Protein AF-A0A7K2QGK4-F1 (afdb_monomer_lite)

Sequence (237 aa):
VLAASGFVVFALWLAISRYGRIELGQEHEKPEFSTVSWVAMMFSAGMGIGLMFYGVSEPLAHFTTPPPGTDPADAADRMQTALATTLFHWTLHPWAIYAVVGLAIAYSTFRRRRRQTISAVFVPLLGKERAEGAPGRVIDILAIFATLFGSATSLGLGALQIGSGMHEVGWLDKAGTGLLVAIISVLTVCFVFSAVSGVEKGIQWLSNINMVLAVVLAIFVFVVGPTILILDLIPTS

Radius of gyration: 21.55 Å; chains: 1; bounding box: 49×45×59 Å

Foldseek 3Di:
DVVLVVLLVVLVCCCPDPNVPDDLAPVPDDDPDDPVVVVVVVVLVLPALCCVQCVPVQLVCCLVPPDPPDDQPDSVSSNLRSVVVVCVVRPRRVVSVVSVQVSLQSCQCHVVVHPSASLSSCCVPQNPDCSVDDVVVVVRVVVVVVVVVVVVVRLLSVLVVVLVVCCVVPVDVHSDPVSSVVSSVVVVVVVVCCVVVDVPPSVVVVSVVSVVVVVVVVVCCCVVPPVVVVVVSVVSD

pLDDT: mean 90.74, std 7.11, range [63.53, 98.06]

Structure (mmCIF, N/CA/C/O backbone):
data_AF-A0A7K2QGK4-F1
#
_entry.id   AF-A0A7K2QGK4-F1
#
loop_
_atom_site.group_PDB
_atom_site.id
_atom_site.type_symbol
_atom_site.label_atom_id
_atom_site.label_alt_id
_atom_site.label_comp_id
_atom_site.label_asym_id
_atom_site.label_entity_id
_atom_site.label_seq_id
_atom_site.pdbx_PDB_ins_code
_atom_site.Cartn_x
_atom_site.Cartn_y
_atom_site.Cartn_z
_atom_site.occupancy
_atom_site.B_iso_or_equiv
_atom_site.auth_seq_id
_atom_site.auth_comp_id
_atom_site.auth_asym_id
_atom_site.auth_atom_id
_atom_site.pdbx_PDB_model_num
ATOM 1 N N . VAL A 1 1 ? 9.330 -10.227 8.011 1.00 84.12 1 VAL A N 1
ATOM 2 C CA . VAL A 1 1 ? 8.692 -11.473 7.512 1.00 84.12 1 VAL A CA 1
ATOM 3 C C . VAL A 1 1 ? 7.824 -12.168 8.559 1.00 84.12 1 VAL A C 1
ATOM 5 O O . VAL A 1 1 ? 6.648 -12.361 8.277 1.00 84.12 1 VAL A O 1
ATOM 8 N N . LEU A 1 2 ? 8.330 -12.494 9.760 1.00 94.88 2 LEU A N 1
ATOM 9 C CA . LEU A 1 2 ? 7.545 -13.206 10.790 1.00 94.88 2 LEU A CA 1
ATOM 10 C C . LEU A 1 2 ? 6.239 -12.490 11.173 1.00 94.88 2 LEU A C 1
ATOM 12 O O . LEU A 1 2 ? 5.175 -13.087 11.081 1.00 94.88 2 LEU A O 1
ATOM 16 N N . ALA A 1 3 ? 6.302 -11.200 11.523 1.00 95.62 3 ALA A N 1
ATOM 17 C CA . ALA A 1 3 ? 5.105 -10.429 11.873 1.00 95.62 3 ALA A CA 1
ATOM 18 C C . ALA A 1 3 ? 4.104 -10.334 10.707 1.00 95.62 3 ALA A C 1
ATOM 20 O O . ALA A 1 3 ? 2.924 -10.596 10.895 1.00 95.62 3 ALA A O 1
ATOM 21 N N . ALA A 1 4 ? 4.577 -10.029 9.492 1.00 94.12 4 ALA A N 1
ATOM 22 C CA . ALA A 1 4 ? 3.737 -9.947 8.293 1.00 94.12 4 ALA A CA 1
ATOM 23 C C . ALA A 1 4 ? 3.045 -11.285 7.973 1.00 94.12 4 ALA A C 1
ATOM 25 O O . ALA A 1 4 ? 1.845 -11.318 7.731 1.00 94.12 4 ALA A O 1
ATOM 26 N N . SER A 1 5 ? 3.774 -12.400 8.065 1.00 96.38 5 SER A N 1
ATOM 27 C CA . SER A 1 5 ? 3.196 -13.740 7.884 1.00 96.38 5 SER A CA 1
ATOM 28 C C . SER A 1 5 ? 2.207 -14.075 9.005 1.00 96.38 5 SER A C 1
ATOM 30 O O . SER A 1 5 ? 1.160 -14.664 8.756 1.00 96.38 5 SER A O 1
ATOM 32 N N . GLY A 1 6 ? 2.489 -13.627 10.233 1.00 97.62 6 GLY A N 1
ATOM 33 C CA . GLY A 1 6 ? 1.554 -13.692 11.353 1.00 97.62 6 GLY A CA 1
ATOM 34 C C . GLY A 1 6 ? 0.254 -12.932 11.082 1.00 97.62 6 GLY A C 1
ATOM 35 O O . GLY A 1 6 ? -0.813 -13.467 11.364 1.00 97.62 6 GLY A O 1
ATOM 36 N N . PHE A 1 7 ? 0.314 -11.739 10.477 1.00 97.88 7 PHE A N 1
ATOM 37 C CA . PHE A 1 7 ? -0.880 -10.995 10.059 1.00 97.88 7 PHE A CA 1
ATOM 38 C C . PHE A 1 7 ? -1.698 -11.757 9.014 1.00 97.88 7 PHE A C 1
ATOM 40 O O . PHE A 1 7 ? -2.918 -11.799 9.142 1.00 97.88 7 PHE A O 1
ATOM 47 N N . VAL A 1 8 ? -1.053 -12.401 8.034 1.00 97.75 8 VAL A N 1
ATOM 48 C CA . VAL A 1 8 ? -1.745 -13.242 7.038 1.00 97.75 8 VAL A CA 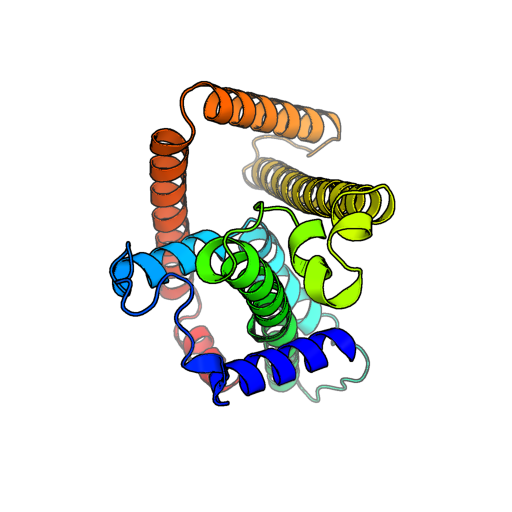1
ATOM 49 C C . VAL A 1 8 ? -2.489 -14.387 7.723 1.00 97.75 8 VAL A C 1
ATOM 51 O O . VAL A 1 8 ? -3.699 -14.532 7.550 1.00 97.75 8 VAL A O 1
ATOM 54 N N . VAL A 1 9 ? -1.793 -15.162 8.561 1.00 98.06 9 VAL A N 1
ATOM 55 C CA . VAL A 1 9 ? -2.400 -16.283 9.296 1.00 98.06 9 VAL A CA 1
ATOM 56 C C . VAL A 1 9 ? -3.533 -15.798 10.202 1.00 98.06 9 VAL A C 1
ATOM 58 O O . VAL A 1 9 ? -4.601 -16.407 10.237 1.00 98.06 9 VAL A O 1
ATOM 61 N N . PHE A 1 10 ? -3.336 -14.684 10.907 1.00 97.88 10 PHE A N 1
ATOM 62 C CA . PHE A 1 10 ? -4.336 -14.113 11.804 1.00 97.88 10 PHE A CA 1
ATOM 63 C C . PHE A 1 10 ? -5.578 -13.610 11.057 1.00 97.88 10 PHE A C 1
ATOM 65 O O . PHE A 1 10 ? -6.696 -13.879 11.495 1.00 97.88 10 PHE A O 1
ATOM 72 N N . ALA A 1 11 ? -5.407 -12.934 9.918 1.00 97.62 11 ALA A N 1
ATOM 73 C CA . ALA A 1 11 ? -6.512 -12.465 9.086 1.00 97.62 11 ALA A CA 1
ATOM 74 C C . ALA A 1 11 ? -7.339 -13.637 8.531 1.00 97.62 11 ALA A C 1
ATOM 76 O O . ALA A 1 11 ? -8.568 -13.622 8.626 1.00 97.62 11 ALA A O 1
ATOM 77 N N . LEU A 1 12 ? -6.675 -14.685 8.027 1.00 97.31 12 LEU A N 1
ATOM 78 C CA . LEU A 1 12 ? -7.342 -15.903 7.556 1.00 97.31 12 LEU A CA 1
ATOM 79 C C . LEU A 1 12 ? -8.086 -16.615 8.690 1.00 97.31 12 LEU A C 1
ATOM 81 O O . LEU A 1 12 ? -9.243 -17.003 8.531 1.00 97.31 12 LEU A O 1
ATOM 85 N N . TRP A 1 13 ? -7.455 -16.742 9.859 1.00 98.00 13 TRP A N 1
ATOM 86 C CA . TRP A 1 13 ? -8.098 -17.323 11.033 1.00 98.00 13 TRP A CA 1
ATOM 87 C C . TRP A 1 13 ? -9.339 -16.528 11.453 1.00 98.00 13 TRP A C 1
ATOM 89 O O . TRP A 1 13 ? -10.388 -17.122 11.702 1.00 98.00 13 TRP A O 1
ATOM 99 N N . LEU A 1 14 ? -9.269 -15.194 11.484 1.00 96.50 14 LEU A N 1
ATOM 100 C CA . LEU A 1 14 ? -10.425 -14.350 11.788 1.00 96.50 14 LEU A CA 1
ATOM 101 C C . LEU A 1 14 ? -11.568 -14.581 10.799 1.00 96.50 14 LEU A C 1
ATOM 103 O O . LEU A 1 14 ? -12.699 -14.781 11.242 1.00 96.50 14 LEU A O 1
ATOM 107 N N . ALA A 1 15 ? -11.264 -14.616 9.499 1.00 95.44 15 ALA A N 1
ATOM 108 C CA . ALA A 1 15 ? -12.252 -14.809 8.442 1.00 95.44 15 ALA A CA 1
ATOM 109 C C . ALA A 1 15 ? -12.955 -16.178 8.518 1.00 95.44 15 ALA A C 1
ATOM 111 O O . ALA A 1 15 ? -14.169 -16.253 8.339 1.00 95.44 15 ALA A O 1
ATOM 112 N N . ILE A 1 16 ? -12.213 -17.252 8.810 1.00 97.19 16 ILE A N 1
ATOM 113 C CA . ILE A 1 16 ? -12.742 -18.630 8.826 1.00 97.19 16 ILE A CA 1
ATOM 114 C C . ILE A 1 16 ? -13.395 -18.979 10.176 1.00 97.19 16 ILE A C 1
ATOM 116 O O . ILE A 1 16 ? -14.305 -19.807 10.251 1.00 97.19 16 ILE A O 1
ATOM 120 N N . SER A 1 17 ? -12.932 -18.371 11.268 1.00 97.50 17 SER A N 1
ATOM 121 C CA . SER A 1 17 ? -13.443 -18.641 12.613 1.00 97.50 17 SER A CA 1
ATOM 122 C C . SER A 1 17 ? -14.845 -18.064 12.851 1.00 97.50 17 SER A C 1
ATOM 124 O O . SER A 1 17 ? -15.406 -17.309 12.059 1.00 97.50 17 SER A O 1
ATOM 126 N N . ARG A 1 18 ? -15.403 -18.347 14.037 1.00 96.06 18 ARG A N 1
ATOM 127 C CA . ARG A 1 18 ? -16.668 -17.755 14.509 1.00 96.06 18 ARG A CA 1
ATOM 128 C C . ARG A 1 18 ? -16.680 -16.219 14.506 1.00 96.06 18 ARG A C 1
ATOM 130 O O . ARG A 1 18 ? -17.759 -15.637 14.477 1.00 96.06 18 ARG A O 1
ATOM 137 N N . TYR A 1 19 ? -15.512 -15.573 14.562 1.00 95.12 19 TYR A N 1
ATOM 138 C CA . TYR A 1 19 ? -15.408 -14.114 14.599 1.00 95.12 19 TYR A CA 1
ATOM 139 C C . TYR A 1 19 ? -15.736 -13.469 13.247 1.00 95.12 19 TYR A C 1
ATOM 141 O O . TYR A 1 19 ? -16.276 -12.367 13.239 1.00 95.12 19 TYR A O 1
ATOM 149 N N . GLY A 1 20 ? -15.519 -14.170 12.129 1.00 93.00 20 GLY A N 1
ATOM 150 C CA . GLY A 1 20 ? -15.864 -13.692 10.785 1.00 93.00 20 GLY A CA 1
ATOM 151 C C . GLY A 1 20 ? -17.369 -13.538 10.539 1.00 93.00 20 GLY A C 1
ATOM 152 O O . GLY A 1 20 ? -17.772 -12.895 9.578 1.00 93.00 20 GLY A O 1
ATOM 153 N N . ARG A 1 21 ? -18.214 -14.085 11.424 1.00 91.94 21 ARG A N 1
ATOM 154 C CA . ARG A 1 21 ? -19.679 -13.935 11.367 1.00 91.94 21 ARG A CA 1
ATOM 155 C C . ARG A 1 21 ? -20.191 -12.676 12.069 1.00 91.94 21 ARG A C 1
ATOM 157 O O . ARG A 1 21 ? -21.393 -12.435 12.066 1.00 91.94 21 ARG A O 1
ATOM 164 N N . ILE A 1 22 ? -19.317 -11.916 12.731 1.00 93.56 22 ILE A N 1
ATOM 165 C CA . ILE A 1 22 ? -19.715 -10.715 13.467 1.00 93.56 22 ILE A CA 1
ATOM 166 C C . ILE A 1 22 ? -19.869 -9.556 12.483 1.00 93.56 22 ILE A C 1
ATOM 168 O O . ILE A 1 22 ? -18.903 -9.139 11.850 1.00 93.56 22 ILE A O 1
ATOM 172 N N . GLU A 1 23 ? -21.073 -8.995 12.414 1.00 93.44 23 GLU A N 1
ATOM 173 C CA . GLU A 1 23 ? -21.354 -7.793 11.630 1.00 93.44 23 GLU A CA 1
ATOM 174 C C . GLU A 1 23 ? -20.630 -6.568 12.219 1.00 93.44 23 GLU A C 1
ATOM 176 O O . GLU A 1 23 ? -20.656 -6.313 13.432 1.00 93.44 23 GLU A O 1
ATOM 181 N N . LEU A 1 24 ? -19.974 -5.792 11.350 1.00 94.00 24 LEU A N 1
ATOM 182 C CA . LEU A 1 24 ? -19.247 -4.567 11.703 1.00 94.00 24 LEU A CA 1
ATOM 183 C C . LEU A 1 24 ? -20.195 -3.366 11.779 1.00 94.00 24 LEU A C 1
ATOM 185 O O . LEU A 1 24 ? -20.070 -2.406 11.031 1.00 94.00 24 LEU A O 1
ATOM 189 N N . GLY A 1 25 ? -21.140 -3.445 12.708 1.00 93.25 25 GLY A N 1
ATOM 190 C CA . GLY A 1 25 ? -22.195 -2.460 12.912 1.00 93.25 25 GLY A CA 1
ATOM 191 C C . GLY A 1 25 ? -23.142 -2.907 14.019 1.00 93.25 25 GLY A C 1
ATOM 192 O O . GLY A 1 25 ? -22.784 -3.724 14.881 1.00 93.25 25 GLY A O 1
ATOM 193 N N . GLN A 1 26 ? -24.359 -2.382 14.010 1.00 90.12 26 GLN A N 1
ATOM 194 C CA . GLN A 1 26 ? -25.446 -2.900 14.833 1.00 90.12 26 GLN A CA 1
ATOM 195 C C . GLN A 1 26 ? -25.856 -4.293 14.359 1.00 90.12 26 GLN A C 1
ATOM 197 O O . GLN A 1 26 ? -25.569 -4.704 13.241 1.00 90.12 26 GLN A O 1
ATOM 202 N N . GLU A 1 27 ? -26.482 -5.053 15.251 1.00 87.38 27 GLU A N 1
ATOM 203 C CA . GLU A 1 27 ? -27.021 -6.359 14.886 1.00 87.38 27 GLU A CA 1
ATOM 204 C C . GLU A 1 27 ? -28.121 -6.181 13.831 1.00 87.38 27 GLU A C 1
ATOM 206 O O . GLU A 1 27 ? -29.042 -5.386 14.025 1.00 87.38 27 GLU A O 1
ATOM 211 N N . HIS A 1 28 ? -27.985 -6.894 12.714 1.00 87.44 28 HIS A N 1
ATOM 212 C CA . HIS A 1 28 ? -28.828 -6.821 11.520 1.00 87.44 28 HIS A CA 1
ATOM 213 C C . HIS A 1 28 ? -28.718 -5.517 10.714 1.00 87.44 28 HIS A C 1
ATOM 215 O O . HIS A 1 28 ? -29.602 -5.205 9.908 1.00 87.44 28 HIS A O 1
ATOM 221 N N . GLU A 1 29 ? -27.637 -4.755 10.895 1.00 92.50 29 GLU A N 1
ATOM 222 C CA . GLU A 1 29 ? -27.351 -3.594 10.054 1.00 92.50 29 GLU A CA 1
ATOM 223 C C . GLU A 1 29 ? -26.945 -4.042 8.642 1.00 92.50 29 GLU A C 1
ATOM 225 O O . GLU A 1 29 ? -26.068 -4.886 8.456 1.00 92.50 29 GLU A O 1
ATOM 230 N N . LYS A 1 30 ? -27.607 -3.482 7.624 1.00 91.75 30 LYS A N 1
ATOM 231 C CA . LYS A 1 30 ? -27.313 -3.801 6.222 1.00 91.75 30 LYS A CA 1
ATOM 232 C C . LYS A 1 30 ? -26.107 -2.991 5.729 1.00 91.75 30 LYS A C 1
ATOM 234 O O . LYS A 1 30 ? -25.961 -1.843 6.143 1.00 91.75 30 LYS A O 1
ATOM 239 N N . PRO A 1 31 ? -25.289 -3.532 4.805 1.00 93.31 31 PRO A N 1
ATOM 240 C CA . PRO A 1 31 ? -24.217 -2.771 4.170 1.00 93.31 31 PRO A CA 1
ATOM 241 C C . PRO A 1 31 ? -24.741 -1.501 3.492 1.00 93.31 31 PRO A C 1
ATOM 243 O O . PRO A 1 31 ? -25.746 -1.545 2.783 1.00 93.31 31 PRO A O 1
ATOM 246 N N . GLU A 1 32 ? -24.029 -0.390 3.675 1.00 90.94 32 GLU A N 1
ATOM 247 C CA . GLU A 1 32 ? -24.346 0.895 3.037 1.00 90.94 32 GLU A CA 1
ATOM 248 C C . GLU A 1 32 ? -24.103 0.861 1.519 1.00 90.94 32 GLU A C 1
ATOM 250 O O . GLU A 1 32 ? -24.850 1.450 0.740 1.00 90.94 32 GLU A O 1
ATOM 255 N N . PHE A 1 33 ? -23.088 0.106 1.088 1.00 86.75 33 PHE A N 1
ATOM 256 C CA . PHE A 1 33 ? -22.717 -0.059 -0.315 1.00 86.75 33 PHE A CA 1
ATOM 257 C C . PHE A 1 33 ? -23.043 -1.468 -0.807 1.00 86.75 33 PHE A C 1
ATOM 259 O O . PHE A 1 33 ? -22.900 -2.453 -0.079 1.00 86.75 33 PHE A O 1
ATOM 266 N N . SER A 1 34 ? -23.427 -1.582 -2.081 1.00 91.88 34 SER A N 1
ATOM 267 C CA . SER A 1 34 ? -23.557 -2.887 -2.733 1.00 91.88 34 SER A CA 1
ATOM 268 C C . SER A 1 34 ? -22.199 -3.592 -2.806 1.00 91.88 34 SER A C 1
ATOM 270 O O . SER A 1 34 ? -21.153 -2.946 -2.898 1.00 91.88 34 SER A O 1
ATOM 272 N N . THR A 1 35 ? -22.198 -4.927 -2.827 1.00 90.44 35 THR A N 1
ATOM 273 C CA . THR A 1 35 ? -20.960 -5.724 -2.880 1.00 90.44 35 THR A CA 1
ATOM 274 C C . THR A 1 35 ? -20.073 -5.345 -4.066 1.00 90.44 35 THR A C 1
ATOM 276 O O . THR A 1 35 ? -18.866 -5.202 -3.904 1.00 90.44 35 THR A O 1
ATOM 279 N N . VAL A 1 36 ? -20.664 -5.116 -5.244 1.00 87.25 36 VAL A N 1
ATOM 280 C CA . VAL A 1 36 ? -19.919 -4.707 -6.447 1.00 87.25 36 VAL A CA 1
ATOM 281 C C . VAL A 1 36 ? -19.272 -3.335 -6.255 1.00 87.25 36 VAL A C 1
ATOM 283 O O . VAL A 1 36 ? -18.095 -3.168 -6.563 1.00 87.25 36 VAL A O 1
ATOM 286 N N . SER A 1 37 ? -20.009 -2.368 -5.695 1.00 83.94 37 SER A N 1
ATOM 287 C CA . SER A 1 37 ? -19.468 -1.036 -5.407 1.00 83.94 37 SER A CA 1
ATOM 288 C C . SER A 1 37 ? -18.338 -1.099 -4.380 1.00 83.94 37 SER A C 1
ATOM 290 O O . SER A 1 37 ? -17.337 -0.406 -4.529 1.00 83.94 37 SER A O 1
ATOM 292 N N . TRP A 1 38 ? -18.474 -1.937 -3.352 1.00 86.75 38 TRP A N 1
ATOM 293 C CA . TRP A 1 38 ? -17.449 -2.115 -2.326 1.00 86.75 38 TRP A CA 1
ATOM 294 C C . TRP A 1 38 ? -16.160 -2.724 -2.891 1.00 86.75 38 TRP A C 1
ATOM 296 O O . TRP A 1 38 ? -15.077 -2.192 -2.647 1.00 86.75 38 TRP A O 1
ATOM 306 N N . VAL A 1 39 ? -16.271 -3.768 -3.720 1.00 84.75 39 VAL A N 1
ATOM 307 C CA . VAL A 1 39 ? -15.114 -4.364 -4.409 1.00 84.75 39 VAL A CA 1
ATOM 308 C C . VAL A 1 39 ? -14.442 -3.341 -5.331 1.00 84.75 39 VAL A C 1
ATOM 310 O O . VAL A 1 39 ? -13.219 -3.210 -5.307 1.0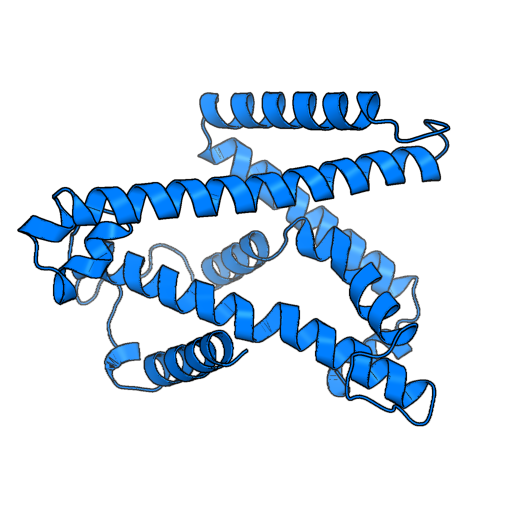0 84.75 39 VAL A O 1
ATOM 313 N N . ALA A 1 40 ? -15.215 -2.563 -6.093 1.00 82.25 40 ALA A N 1
ATOM 314 C CA . ALA A 1 40 ? -14.667 -1.514 -6.955 1.00 82.25 40 ALA A CA 1
ATOM 315 C C . ALA A 1 40 ? -13.902 -0.438 -6.157 1.00 82.25 40 ALA A C 1
ATOM 317 O O . ALA A 1 40 ? -12.809 -0.033 -6.558 1.00 82.25 40 ALA A O 1
ATOM 318 N N . MET A 1 41 ? -14.421 -0.022 -4.994 1.00 84.25 41 MET A N 1
ATOM 319 C CA . MET A 1 41 ? -13.720 0.912 -4.102 1.00 84.25 41 MET A CA 1
ATOM 320 C C . MET A 1 41 ? -12.396 0.334 -3.584 1.00 84.25 41 MET A C 1
ATOM 322 O O . MET A 1 41 ? -11.405 1.062 -3.521 1.00 84.25 41 MET A O 1
ATOM 326 N N . MET A 1 42 ? -12.338 -0.966 -3.267 1.00 85.94 42 MET A N 1
ATOM 327 C CA . MET A 1 42 ? -11.085 -1.618 -2.865 1.00 85.94 42 MET A CA 1
ATOM 328 C C . MET A 1 42 ? -10.038 -1.617 -3.983 1.00 85.94 42 MET A C 1
ATOM 330 O O . MET A 1 42 ? -8.872 -1.333 -3.712 1.00 85.94 42 MET A O 1
ATOM 334 N N . PHE A 1 43 ? -10.442 -1.874 -5.232 1.00 78.50 43 PHE A N 1
ATOM 335 C CA . PHE A 1 43 ? -9.538 -1.765 -6.381 1.00 78.50 43 PHE A CA 1
ATOM 336 C C . PHE A 1 43 ? -9.001 -0.342 -6.537 1.00 78.50 43 PHE A C 1
ATOM 338 O O . PHE A 1 43 ? -7.793 -0.160 -6.671 1.00 78.50 43 PHE A O 1
ATOM 345 N N . SER A 1 44 ? -9.861 0.678 -6.439 1.00 76.38 44 SER A N 1
ATOM 346 C CA . SER A 1 44 ? -9.393 2.066 -6.510 1.00 76.38 44 SER A CA 1
ATOM 347 C C . SER A 1 44 ? -8.440 2.429 -5.369 1.00 76.38 44 SER A C 1
ATOM 349 O O . SER A 1 44 ? -7.545 3.240 -5.590 1.00 76.38 44 SER A O 1
ATOM 351 N N . ALA A 1 45 ? -8.626 1.874 -4.170 1.00 76.19 45 ALA A N 1
ATOM 352 C CA . ALA A 1 45 ? -7.729 2.113 -3.042 1.00 76.19 45 ALA A CA 1
ATOM 353 C C . ALA A 1 45 ? -6.373 1.402 -3.208 1.00 76.19 45 ALA A C 1
ATOM 355 O O . ALA A 1 45 ? -5.353 1.918 -2.756 1.00 76.19 45 ALA A O 1
ATOM 356 N N . GLY A 1 46 ? -6.355 0.232 -3.857 1.00 71.06 46 GLY A N 1
ATOM 357 C CA . GLY A 1 46 ? -5.138 -0.545 -4.113 1.00 71.06 46 GLY A CA 1
ATOM 358 C C . GLY A 1 46 ? -4.259 0.006 -5.241 1.00 71.06 46 GLY A C 1
ATOM 359 O O . GLY A 1 46 ? -3.042 -0.166 -5.212 1.00 71.06 46 GLY A O 1
ATOM 360 N N . MET A 1 47 ? -4.853 0.693 -6.220 1.00 75.75 47 MET A N 1
ATOM 361 C CA . MET A 1 47 ? -4.148 1.268 -7.372 1.00 75.75 47 MET A CA 1
ATOM 362 C C . MET A 1 47 ? -3.432 2.576 -6.994 1.00 75.75 47 MET A C 1
ATOM 364 O O . MET A 1 47 ? -3.935 3.674 -7.232 1.00 75.75 47 MET A O 1
ATOM 368 N N . GLY A 1 48 ? -2.252 2.454 -6.383 1.00 79.62 48 GLY A N 1
ATOM 369 C CA . GLY A 1 48 ? -1.412 3.587 -5.981 1.00 79.62 48 GLY A CA 1
ATOM 370 C C . GLY A 1 48 ? -0.199 3.840 -6.885 1.00 79.62 48 GLY A C 1
ATOM 371 O O . GLY A 1 48 ? 0.122 3.055 -7.777 1.00 79.62 48 GLY A O 1
ATOM 372 N N . ILE A 1 49 ? 0.546 4.909 -6.575 1.00 86.50 49 ILE A N 1
ATOM 373 C CA . ILE A 1 49 ? 1.848 5.234 -7.198 1.00 86.50 49 ILE A CA 1
ATOM 374 C C . ILE A 1 49 ? 2.822 4.052 -7.091 1.00 86.50 49 ILE A C 1
ATOM 376 O O . ILE A 1 49 ? 3.623 3.827 -7.990 1.00 86.50 49 ILE A O 1
ATOM 380 N N . GLY A 1 50 ? 2.711 3.256 -6.023 1.00 85.69 50 GLY A N 1
ATOM 381 C CA . GLY A 1 50 ? 3.496 2.041 -5.831 1.00 85.69 50 GLY A CA 1
ATOM 382 C C . GLY A 1 50 ? 3.431 1.075 -7.018 1.00 85.69 50 GLY A C 1
ATOM 383 O O . GLY A 1 50 ? 4.480 0.670 -7.502 1.00 85.69 50 GLY A O 1
ATOM 384 N N . LEU A 1 51 ? 2.236 0.780 -7.547 1.00 86.81 51 LEU A N 1
ATOM 385 C CA . LEU A 1 51 ? 2.087 -0.115 -8.704 1.00 86.81 51 LEU A CA 1
ATOM 386 C C . LEU A 1 51 ? 2.669 0.509 -9.975 1.00 86.81 51 LEU A C 1
ATOM 388 O O . LEU A 1 51 ? 3.303 -0.181 -10.764 1.00 86.81 51 LEU A O 1
ATOM 392 N N . MET A 1 52 ? 2.494 1.817 -10.162 1.00 87.94 52 MET A N 1
ATOM 393 C CA . MET A 1 52 ? 3.046 2.523 -11.322 1.00 87.94 52 MET A CA 1
ATOM 394 C C . MET A 1 52 ? 4.575 2.583 -11.298 1.00 87.94 52 MET A C 1
ATOM 396 O O . MET A 1 52 ? 5.200 2.558 -12.356 1.00 87.94 52 MET A O 1
ATOM 400 N N . PHE A 1 53 ? 5.177 2.679 -10.113 1.00 89.12 53 PHE A N 1
ATOM 401 C CA . PHE A 1 53 ? 6.623 2.794 -9.946 1.00 89.12 53 PHE A CA 1
ATOM 402 C C . PHE A 1 53 ? 7.309 1.420 -9.929 1.00 89.12 53 PHE A C 1
ATOM 404 O O . PHE A 1 53 ? 8.268 1.178 -10.665 1.00 89.12 53 PHE A O 1
ATOM 411 N N . TYR A 1 54 ? 6.807 0.504 -9.098 1.00 93.38 54 TYR A N 1
ATOM 412 C CA . TYR A 1 54 ? 7.411 -0.808 -8.855 1.00 93.38 54 TYR A CA 1
ATOM 413 C C . TYR A 1 54 ? 6.852 -1.923 -9.735 1.00 93.38 54 TYR A C 1
ATOM 415 O O . TYR A 1 54 ? 7.542 -2.917 -9.933 1.00 93.38 54 TYR A O 1
ATOM 423 N N . GLY A 1 55 ? 5.671 -1.754 -10.338 1.00 90.88 55 GLY A N 1
ATOM 424 C CA . GLY A 1 55 ? 5.035 -2.804 -11.143 1.00 90.88 55 GLY A CA 1
ATOM 425 C C . GLY A 1 55 ? 5.874 -3.277 -12.333 1.00 90.88 55 GLY A C 1
ATOM 426 O O . GLY A 1 55 ? 5.771 -4.433 -12.726 1.00 90.88 55 GLY A O 1
ATOM 427 N N . VAL A 1 56 ? 6.741 -2.413 -12.871 1.00 91.12 56 VAL A N 1
ATOM 428 C CA . VAL A 1 56 ? 7.721 -2.784 -13.907 1.00 91.12 56 VAL A CA 1
ATOM 429 C C . VAL A 1 56 ? 9.118 -2.966 -13.317 1.00 91.12 56 VAL A C 1
ATOM 431 O O . VAL A 1 56 ? 9.814 -3.923 -13.651 1.00 91.12 56 VAL A O 1
ATOM 434 N N . SER A 1 57 ? 9.550 -2.045 -12.451 1.00 93.56 57 SER A N 1
ATOM 435 C CA . SER A 1 57 ? 10.945 -1.993 -12.007 1.00 93.56 57 SER A CA 1
ATOM 436 C C . SER A 1 57 ? 11.321 -3.121 -11.049 1.00 93.56 57 SER A C 1
ATOM 438 O O . SER A 1 57 ? 12.427 -3.641 -11.149 1.00 93.56 57 SER A O 1
ATOM 440 N N . GLU A 1 58 ? 10.421 -3.542 -10.161 1.00 95.94 58 GLU A N 1
ATOM 441 C CA . GLU A 1 58 ? 10.698 -4.578 -9.165 1.00 95.94 58 GLU A CA 1
ATOM 442 C C . GLU A 1 58 ? 10.881 -5.980 -9.770 1.00 95.94 58 GLU A C 1
ATOM 444 O O . GLU A 1 58 ? 11.940 -6.572 -9.539 1.00 95.94 58 GLU A O 1
ATOM 449 N N . PRO A 1 59 ? 9.950 -6.518 -10.588 1.00 94.81 59 PRO A N 1
ATOM 450 C CA . PRO A 1 59 ? 10.155 -7.832 -11.194 1.00 94.81 59 PRO A CA 1
ATOM 451 C C . PRO A 1 59 ? 11.357 -7.832 -12.149 1.00 94.81 59 PRO A C 1
ATOM 453 O O . PRO A 1 59 ? 12.104 -8.807 -12.201 1.00 94.81 59 PRO A O 1
ATOM 456 N N . LEU A 1 60 ? 11.621 -6.726 -12.855 1.00 95.38 60 LEU A N 1
ATOM 457 C CA . LEU A 1 60 ? 12.811 -6.605 -13.701 1.00 95.38 60 LEU A CA 1
ATOM 458 C C . LEU A 1 60 ? 14.110 -6.574 -12.875 1.00 95.38 60 LEU A C 1
ATOM 460 O O . LEU A 1 60 ? 15.103 -7.206 -13.248 1.00 95.38 60 LEU A O 1
ATOM 464 N N . ALA A 1 61 ? 14.113 -5.869 -11.742 1.00 96.56 61 ALA A N 1
ATOM 465 C CA . ALA A 1 61 ? 15.242 -5.855 -10.819 1.00 96.56 61 ALA A CA 1
ATOM 466 C C . ALA A 1 61 ? 15.516 -7.254 -10.254 1.00 96.56 61 ALA A C 1
ATOM 468 O O . ALA A 1 61 ? 16.664 -7.686 -10.260 1.00 96.56 61 ALA A O 1
ATOM 469 N N . HIS A 1 62 ? 14.484 -7.996 -9.844 1.00 96.38 62 HIS A N 1
ATOM 470 C CA . HIS A 1 62 ? 14.639 -9.377 -9.377 1.00 96.38 62 HIS A CA 1
ATOM 471 C C . HIS A 1 62 ? 15.056 -10.347 -10.487 1.00 96.38 62 HIS A C 1
ATOM 473 O O . HIS A 1 62 ? 15.799 -11.287 -10.229 1.00 96.38 62 HIS A O 1
ATOM 479 N N . PHE A 1 63 ? 14.636 -10.118 -11.731 1.00 95.38 63 PHE A N 1
ATOM 480 C CA . PHE A 1 63 ? 15.069 -10.937 -12.862 1.00 95.38 63 PHE A CA 1
ATOM 481 C C . PHE A 1 63 ? 16.559 -10.745 -13.186 1.00 95.38 63 PHE A C 1
ATOM 483 O O . PHE A 1 63 ? 17.278 -11.701 -13.484 1.00 95.38 63 PHE A O 1
ATOM 490 N N . THR A 1 64 ? 17.026 -9.494 -13.147 1.00 95.81 64 THR A N 1
ATOM 491 C CA . THR A 1 64 ? 18.422 -9.133 -13.450 1.00 95.81 64 THR A CA 1
ATOM 492 C C . THR A 1 64 ? 19.363 -9.414 -12.285 1.00 95.81 64 THR A C 1
ATOM 494 O O . THR A 1 64 ? 20.488 -9.862 -12.501 1.00 95.81 64 THR A O 1
ATOM 497 N N . THR A 1 65 ? 18.892 -9.184 -11.063 1.00 95.31 65 THR A N 1
ATOM 498 C CA . THR A 1 65 ? 19.601 -9.442 -9.811 1.00 95.31 65 THR A CA 1
ATOM 499 C C . THR A 1 65 ? 18.719 -10.331 -8.932 1.00 95.31 65 THR A C 1
ATOM 501 O O . THR A 1 65 ? 17.889 -9.806 -8.180 1.00 95.31 65 THR A O 1
ATOM 504 N N . PRO A 1 66 ? 18.870 -11.667 -9.036 1.00 93.69 66 PRO A N 1
ATOM 505 C CA . PRO A 1 66 ? 18.049 -12.618 -8.298 1.00 93.69 66 PRO A CA 1
ATOM 506 C C . PRO A 1 66 ? 17.993 -12.318 -6.794 1.00 93.69 66 PRO A C 1
ATOM 508 O O . PRO A 1 66 ? 19.016 -11.945 -6.204 1.00 93.69 66 PRO A O 1
ATOM 511 N N . PRO A 1 67 ? 16.819 -12.470 -6.151 1.00 93.50 67 PRO A N 1
ATOM 512 C CA . PRO A 1 67 ? 16.679 -12.276 -4.715 1.00 93.50 67 PRO A CA 1
ATOM 513 C C . PRO A 1 67 ? 17.681 -13.126 -3.912 1.00 93.50 67 PRO A C 1
ATOM 515 O O . PRO A 1 67 ? 17.965 -14.267 -4.286 1.00 93.50 67 PRO A O 1
ATOM 518 N N . PRO A 1 68 ? 18.213 -12.624 -2.785 1.00 93.12 68 PRO A N 1
ATOM 519 C CA . PRO A 1 68 ? 19.152 -13.386 -1.966 1.00 93.12 68 PRO A CA 1
ATOM 520 C C . PRO A 1 68 ? 18.588 -14.746 -1.535 1.00 93.12 68 PRO A C 1
ATOM 522 O O . PRO A 1 68 ? 17.431 -14.844 -1.133 1.00 93.12 68 PRO A O 1
ATOM 525 N N . GLY A 1 69 ? 19.425 -15.785 -1.564 1.00 91.31 69 GLY A N 1
ATOM 526 C CA . GLY A 1 69 ? 19.007 -17.148 -1.215 1.00 91.31 69 GLY A CA 1
ATOM 527 C C . GLY A 1 69 ? 18.263 -17.884 -2.333 1.00 91.31 69 GLY A C 1
ATOM 528 O O . GLY A 1 69 ? 17.734 -18.964 -2.084 1.00 91.31 69 GLY A O 1
ATOM 529 N N . THR A 1 70 ? 18.244 -17.321 -3.543 1.00 91.88 70 THR A N 1
ATOM 530 C CA . THR A 1 70 ? 17.783 -17.987 -4.766 1.00 91.88 70 THR A CA 1
ATOM 531 C C . THR A 1 70 ? 18.985 -18.265 -5.673 1.00 91.88 70 THR A C 1
ATOM 533 O O . THR A 1 70 ? 19.923 -17.468 -5.708 1.00 91.88 70 THR A O 1
ATOM 536 N N . ASP A 1 71 ? 18.979 -19.404 -6.367 1.00 90.50 71 ASP A N 1
ATOM 537 C CA . ASP A 1 71 ? 19.998 -19.771 -7.364 1.00 90.50 71 ASP A CA 1
ATOM 538 C C . ASP A 1 71 ? 19.302 -20.321 -8.619 1.00 90.50 71 ASP A C 1
ATOM 540 O O . ASP A 1 71 ? 19.266 -21.535 -8.836 1.00 90.50 71 ASP A O 1
ATOM 544 N N . PRO A 1 72 ? 18.616 -19.445 -9.377 1.00 91.38 72 PRO A N 1
ATOM 545 C CA . PRO A 1 72 ? 17.790 -19.881 -10.488 1.00 91.38 72 PRO A CA 1
ATOM 546 C C . PRO A 1 72 ? 18.646 -20.428 -11.635 1.00 91.38 72 PRO A C 1
ATOM 548 O O . PRO A 1 72 ? 19.580 -19.768 -12.098 1.00 91.38 72 PRO A O 1
ATOM 551 N N . ALA A 1 73 ? 18.304 -21.622 -12.121 1.00 91.31 73 ALA A N 1
ATOM 552 C CA . ALA A 1 73 ? 19.154 -22.387 -13.039 1.00 91.31 73 ALA A CA 1
ATOM 553 C C . ALA A 1 73 ? 19.229 -21.794 -14.458 1.00 91.31 73 ALA A C 1
ATOM 555 O O . ALA A 1 73 ? 20.222 -21.972 -15.167 1.00 91.31 73 ALA A O 1
ATOM 556 N N . ASP A 1 74 ? 18.178 -21.096 -14.891 1.00 93.19 74 ASP A N 1
ATOM 557 C CA . ASP A 1 74 ? 18.080 -20.519 -16.228 1.00 93.19 74 ASP A CA 1
ATOM 558 C C . ASP A 1 74 ? 17.237 -19.226 -16.260 1.00 93.19 74 ASP A C 1
ATOM 560 O O . ASP A 1 74 ? 16.968 -18.581 -15.245 1.00 93.19 74 ASP A O 1
ATOM 564 N N . ALA A 1 75 ? 16.896 -18.753 -17.461 1.00 90.50 75 ALA A N 1
ATOM 565 C CA . ALA A 1 75 ? 16.074 -17.555 -17.626 1.00 90.50 75 ALA A CA 1
ATOM 566 C C . ALA A 1 75 ? 14.603 -17.767 -17.225 1.00 90.50 75 ALA A C 1
ATOM 568 O O . ALA A 1 75 ? 13.982 -16.829 -16.731 1.00 90.50 75 ALA A O 1
ATOM 569 N N . ALA A 1 76 ? 14.046 -18.962 -17.420 1.00 89.75 76 ALA A N 1
ATOM 570 C CA . ALA A 1 76 ? 12.661 -19.244 -17.056 1.00 89.75 76 ALA A CA 1
ATOM 571 C C . ALA A 1 76 ? 12.504 -19.280 -15.530 1.00 89.75 76 ALA A C 1
ATOM 573 O O . ALA A 1 76 ? 11.606 -18.636 -14.988 1.00 89.75 76 ALA A O 1
ATOM 574 N N . ASP A 1 77 ? 13.438 -19.931 -14.838 1.00 91.19 77 ASP A N 1
ATOM 575 C CA . ASP A 1 77 ? 13.475 -19.994 -13.375 1.00 91.19 77 ASP A CA 1
ATOM 576 C C . ASP A 1 77 ? 13.698 -18.604 -12.743 1.00 91.19 77 ASP A C 1
ATOM 578 O O . ASP A 1 77 ? 13.027 -18.212 -11.783 1.00 91.19 77 ASP A O 1
ATOM 582 N N . ARG A 1 78 ? 14.555 -17.771 -13.360 1.00 92.94 78 ARG A N 1
ATOM 583 C CA . ARG A 1 78 ? 14.717 -16.357 -12.966 1.00 92.94 78 ARG A CA 1
ATOM 584 C C . ARG A 1 78 ? 13.416 -15.571 -13.066 1.00 92.94 78 ARG A C 1
ATOM 586 O O . ARG A 1 78 ? 13.119 -14.770 -12.183 1.00 92.94 78 ARG A O 1
ATOM 593 N N . MET A 1 79 ? 12.653 -15.778 -14.137 1.00 92.12 79 MET A N 1
ATOM 594 C CA . MET A 1 79 ? 11.381 -15.090 -14.361 1.00 92.12 79 MET A CA 1
ATOM 595 C C . MET A 1 79 ? 10.330 -15.495 -13.324 1.00 92.12 79 MET A C 1
ATOM 597 O O . MET A 1 79 ? 9.683 -14.620 -12.747 1.00 92.12 79 MET A O 1
ATOM 601 N N . GLN A 1 80 ? 10.214 -16.794 -13.038 1.00 91.19 80 GLN A N 1
ATOM 602 C CA . GLN A 1 80 ? 9.313 -17.308 -12.003 1.00 91.19 80 GLN A CA 1
ATOM 603 C C . GLN A 1 80 ? 9.691 -16.772 -10.621 1.00 91.19 80 GLN A C 1
ATOM 605 O O . GLN A 1 80 ? 8.854 -16.193 -9.931 1.00 91.19 80 GLN A O 1
ATOM 610 N N . THR A 1 81 ? 10.967 -16.875 -10.245 1.00 93.75 81 THR A N 1
ATOM 611 C CA . THR A 1 81 ? 11.465 -16.384 -8.953 1.00 93.75 81 THR A CA 1
ATOM 612 C C . THR A 1 81 ? 11.227 -14.882 -8.778 1.00 93.75 81 THR A C 1
ATOM 614 O O . THR A 1 81 ? 10.815 -14.435 -7.702 1.00 93.75 81 THR A O 1
ATOM 617 N N . ALA A 1 82 ? 11.455 -14.093 -9.832 1.00 95.06 82 ALA A N 1
ATOM 618 C CA . ALA A 1 82 ? 11.235 -12.654 -9.808 1.00 95.06 82 ALA A CA 1
ATOM 619 C C . ALA A 1 82 ? 9.764 -12.299 -9.559 1.00 95.06 82 ALA A C 1
ATOM 621 O O . ALA A 1 82 ? 9.468 -11.522 -8.650 1.00 95.06 82 ALA A O 1
ATOM 622 N N . LEU A 1 83 ? 8.844 -12.906 -10.314 1.00 94.31 83 LEU A N 1
ATOM 623 C CA . LEU A 1 83 ? 7.412 -12.636 -10.184 1.00 94.31 83 LEU A CA 1
ATOM 624 C C . LEU A 1 83 ? 6.834 -13.156 -8.873 1.00 94.31 83 LEU A C 1
ATOM 626 O O . LEU A 1 83 ? 6.088 -12.422 -8.231 1.00 94.31 83 LEU A O 1
ATOM 630 N N . ALA A 1 84 ? 7.225 -14.353 -8.431 1.00 93.00 84 ALA A N 1
ATOM 631 C CA . ALA A 1 84 ? 6.804 -14.896 -7.142 1.00 93.00 84 ALA A CA 1
ATOM 632 C C . ALA A 1 84 ? 7.224 -13.972 -5.984 1.00 93.00 84 ALA A C 1
ATOM 634 O O . ALA A 1 84 ? 6.446 -13.711 -5.063 1.00 93.00 84 ALA A O 1
ATOM 635 N N . THR A 1 85 ? 8.437 -13.411 -6.054 1.00 94.38 85 THR A N 1
ATOM 636 C CA . THR A 1 85 ? 8.938 -12.452 -5.055 1.00 94.38 85 THR A CA 1
ATOM 637 C C . THR A 1 85 ? 8.160 -11.136 -5.098 1.00 94.38 85 THR A C 1
ATOM 639 O O . THR A 1 85 ? 7.737 -10.636 -4.055 1.00 94.38 85 THR A O 1
ATOM 642 N N . THR A 1 86 ? 7.894 -10.595 -6.290 1.00 95.19 86 THR A N 1
ATOM 643 C CA . THR A 1 86 ? 7.065 -9.390 -6.436 1.00 95.19 86 THR A CA 1
ATOM 644 C C . THR A 1 86 ? 5.638 -9.634 -5.932 1.00 95.19 86 THR A C 1
ATOM 646 O O . THR A 1 86 ? 5.110 -8.842 -5.153 1.00 95.19 86 THR A O 1
ATOM 649 N N . LEU A 1 87 ? 5.002 -10.755 -6.275 1.00 93.00 87 LEU A N 1
ATOM 650 C CA . LEU A 1 87 ? 3.663 -11.077 -5.776 1.00 93.00 87 LEU A CA 1
ATOM 651 C C . LEU A 1 87 ? 3.642 -11.243 -4.258 1.00 93.00 87 LEU A C 1
ATOM 653 O O . LEU A 1 87 ? 2.700 -10.777 -3.613 1.00 93.00 87 LEU A O 1
ATOM 657 N N . PHE A 1 88 ? 4.686 -11.816 -3.661 1.00 93.06 88 PHE A N 1
ATOM 658 C CA . PHE A 1 88 ? 4.826 -11.866 -2.208 1.00 93.06 88 PHE A CA 1
ATOM 659 C C . PHE A 1 88 ? 4.810 -10.461 -1.573 1.00 93.06 88 PHE A C 1
ATOM 661 O O . PHE A 1 88 ? 4.185 -10.267 -0.526 1.00 93.06 88 PHE A O 1
ATOM 668 N N . HIS A 1 89 ? 5.424 -9.459 -2.210 1.00 94.31 89 HIS A N 1
ATOM 669 C CA . HIS A 1 89 ? 5.419 -8.078 -1.716 1.00 94.31 89 HIS A CA 1
ATOM 670 C C . HIS A 1 89 ? 4.097 -7.332 -1.933 1.00 94.31 89 HIS A C 1
ATOM 672 O O . HIS A 1 89 ? 3.772 -6.469 -1.117 1.00 94.31 89 HIS A O 1
ATOM 678 N N . TRP A 1 90 ? 3.327 -7.658 -2.978 1.00 93.25 90 TRP A N 1
ATOM 679 C CA . TRP A 1 90 ? 2.152 -6.872 -3.398 1.00 93.25 90 TRP A CA 1
ATOM 680 C C . TRP A 1 90 ? 0.787 -7.541 -3.157 1.00 93.25 90 TRP A C 1
ATOM 682 O O . TRP A 1 90 ? -0.249 -6.902 -3.358 1.00 93.25 90 TRP A O 1
ATOM 692 N N . THR A 1 91 ? 0.752 -8.795 -2.692 1.00 93.50 91 THR A N 1
ATOM 693 C CA . THR A 1 91 ? -0.495 -9.545 -2.447 1.00 93.50 91 THR A CA 1
ATOM 694 C C . THR A 1 91 ? -0.784 -9.741 -0.949 1.00 93.50 91 THR A C 1
ATOM 696 O O . THR A 1 91 ? -1.004 -8.782 -0.217 1.00 93.50 91 THR A O 1
ATOM 699 N N . LEU A 1 92 ? -0.837 -10.970 -0.441 1.00 94.56 92 LEU A N 1
ATOM 700 C CA . LEU A 1 92 ? -1.449 -11.275 0.855 1.00 94.56 92 LEU A CA 1
ATOM 701 C C . LEU A 1 92 ? -0.826 -10.511 2.030 1.00 94.56 92 LEU A C 1
ATOM 703 O O . LEU A 1 92 ? -1.556 -10.073 2.916 1.00 94.56 92 LEU A O 1
ATOM 707 N N . HIS A 1 93 ? 0.494 -10.322 2.052 1.00 95.25 93 HIS A N 1
ATOM 708 C CA . HIS A 1 93 ? 1.198 -9.720 3.187 1.00 95.25 93 HIS A CA 1
ATOM 709 C C . HIS A 1 93 ? 0.797 -8.267 3.480 1.00 95.25 93 HIS A C 1
ATOM 711 O O . HIS A 1 93 ? 0.332 -8.022 4.599 1.00 95.25 93 HIS A O 1
ATOM 717 N N . PRO A 1 94 ? 0.929 -7.296 2.553 1.00 93.75 94 PRO A N 1
ATOM 718 C CA . PRO A 1 94 ? 0.486 -5.924 2.817 1.00 93.75 94 PRO A CA 1
ATOM 719 C C . PRO A 1 94 ? -1.026 -5.842 3.061 1.00 93.75 94 PRO A C 1
ATOM 721 O O . PRO A 1 94 ? -1.468 -5.176 4.001 1.00 93.75 94 PRO A O 1
ATOM 724 N N . TRP A 1 95 ? -1.825 -6.575 2.280 1.00 94.62 95 TRP A N 1
ATOM 725 C CA . TRP A 1 95 ? -3.283 -6.543 2.391 1.00 94.62 95 TRP A CA 1
ATOM 726 C C . TRP A 1 95 ? -3.786 -7.130 3.715 1.00 94.62 95 TRP A C 1
ATOM 728 O O . TRP A 1 95 ? -4.751 -6.613 4.277 1.00 94.62 95 TRP A O 1
ATOM 738 N N . ALA A 1 96 ? -3.115 -8.137 4.279 1.00 96.75 96 ALA A N 1
ATOM 739 C CA . ALA A 1 96 ? -3.447 -8.668 5.600 1.00 96.75 96 ALA A CA 1
ATOM 740 C C . ALA A 1 96 ? -3.180 -7.655 6.722 1.00 96.75 96 ALA A C 1
ATOM 742 O O . ALA A 1 96 ? -3.967 -7.564 7.666 1.00 96.75 96 ALA A O 1
ATOM 743 N N . ILE A 1 97 ? -2.111 -6.857 6.617 1.00 96.12 97 ILE A N 1
ATOM 744 C CA . ILE A 1 97 ? -1.834 -5.778 7.579 1.00 96.12 97 ILE A CA 1
ATOM 745 C C . ILE A 1 97 ? -2.967 -4.745 7.529 1.00 96.12 97 ILE A C 1
ATOM 747 O O . ILE A 1 97 ? -3.516 -4.383 8.574 1.00 96.12 97 ILE A O 1
ATOM 751 N N . TYR A 1 98 ? -3.373 -4.325 6.326 1.00 94.75 98 TYR A N 1
ATOM 752 C CA . TYR A 1 98 ? -4.504 -3.410 6.148 1.00 94.75 98 TYR A CA 1
ATOM 753 C C . TYR A 1 98 ? -5.816 -4.000 6.656 1.00 94.75 98 TYR A C 1
ATOM 755 O O . TYR A 1 98 ? -6.555 -3.309 7.354 1.00 94.75 98 TYR A O 1
ATOM 763 N N . ALA A 1 99 ? -6.089 -5.275 6.372 1.00 95.50 99 ALA A N 1
ATOM 764 C CA . ALA A 1 99 ? -7.293 -5.956 6.831 1.00 95.50 99 ALA A CA 1
ATOM 765 C C . ALA A 1 99 ? -7.372 -5.987 8.361 1.00 95.50 99 ALA A C 1
ATOM 767 O O . ALA A 1 99 ? -8.419 -5.684 8.927 1.00 95.50 99 ALA A O 1
ATOM 768 N N . VAL A 1 100 ? -6.267 -6.294 9.045 1.00 97.00 100 VAL A N 1
ATOM 769 C CA . VAL A 1 100 ? -6.244 -6.378 10.511 1.00 97.00 100 VAL A CA 1
ATOM 770 C C . VAL A 1 100 ? -6.416 -5.004 11.154 1.00 97.00 100 VAL A C 1
ATOM 772 O O . VAL A 1 100 ? -7.232 -4.861 12.066 1.00 97.00 100 VAL A O 1
ATOM 775 N N . VAL A 1 101 ? -5.712 -3.978 10.668 1.00 95.94 101 VAL A N 1
ATOM 776 C CA . VAL A 1 101 ? -5.866 -2.605 11.181 1.00 95.94 101 VAL A CA 1
ATOM 777 C C . VAL A 1 101 ? -7.262 -2.058 10.868 1.00 95.94 101 VAL A C 1
ATOM 779 O O . VAL A 1 101 ? -7.932 -1.531 11.759 1.00 95.94 101 VAL A O 1
ATOM 782 N N . GLY A 1 102 ? -7.733 -2.232 9.632 1.00 95.81 102 GLY A N 1
ATOM 783 C CA . GLY A 1 102 ? -9.055 -1.802 9.181 1.00 95.81 102 GLY A CA 1
ATOM 784 C C . GLY A 1 102 ? -10.178 -2.463 9.975 1.00 95.81 102 GLY A C 1
ATOM 785 O O . GLY A 1 102 ? -11.076 -1.772 10.452 1.00 95.81 102 GLY A O 1
ATOM 786 N N . LEU A 1 103 ? -10.085 -3.773 10.217 1.00 96.75 103 LEU A N 1
ATOM 787 C CA . LEU A 1 103 ? -11.030 -4.505 11.059 1.00 96.75 103 LEU A CA 1
ATOM 788 C C . LEU A 1 103 ? -11.021 -3.992 12.500 1.00 96.75 103 LEU A C 1
ATOM 790 O O . LEU A 1 103 ? -12.081 -3.835 13.104 1.00 96.75 103 LEU A O 1
ATOM 794 N N . ALA A 1 104 ? -9.841 -3.726 13.060 1.00 96.88 104 ALA A N 1
ATOM 795 C CA . ALA A 1 104 ? -9.721 -3.267 14.435 1.00 96.88 104 ALA A CA 1
ATOM 796 C C . ALA A 1 104 ? -10.379 -1.888 14.633 1.00 96.88 104 ALA A C 1
ATOM 798 O O . ALA A 1 104 ? -11.117 -1.690 15.604 1.00 96.88 104 ALA A O 1
ATOM 799 N N . ILE A 1 105 ? -10.183 -0.969 13.681 1.00 97.00 105 ILE A N 1
ATOM 800 C CA . ILE A 1 105 ? -10.849 0.341 13.660 1.00 97.00 105 ILE A CA 1
ATOM 801 C C . ILE A 1 105 ? -12.354 0.167 13.437 1.00 97.00 105 ILE A C 1
ATOM 803 O O . ILE A 1 105 ? -13.139 0.660 14.244 1.00 97.00 105 ILE A O 1
ATOM 807 N N . ALA A 1 106 ? -12.767 -0.581 12.411 1.00 96.31 106 ALA A N 1
ATOM 808 C CA . ALA A 1 106 ? -14.177 -0.786 12.079 1.00 96.31 106 ALA A CA 1
ATOM 809 C C . ALA A 1 106 ? -14.959 -1.415 13.242 1.00 96.31 106 ALA A C 1
ATOM 811 O O . ALA A 1 106 ? -16.033 -0.943 13.608 1.00 96.31 106 ALA A O 1
ATOM 812 N N . TYR A 1 107 ? -14.400 -2.430 13.901 1.00 96.44 107 TYR A N 1
ATOM 813 C CA . TYR A 1 107 ? -15.013 -3.039 15.079 1.00 96.44 107 TYR A CA 1
ATOM 814 C C . TYR A 1 107 ? -15.076 -2.063 16.267 1.00 96.44 107 TYR A C 1
ATOM 816 O O . TYR A 1 107 ? -16.095 -1.976 16.958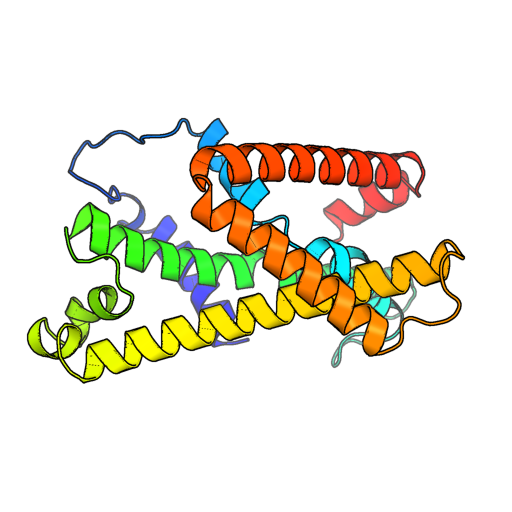 1.00 96.44 107 TYR A O 1
ATOM 824 N N . SER A 1 108 ? -14.005 -1.305 16.518 1.00 96.88 108 SER A N 1
ATOM 825 C CA . SER A 1 108 ? -13.962 -0.308 17.596 1.00 96.88 108 SER A CA 1
ATOM 826 C C . SER A 1 108 ? -14.998 0.806 17.388 1.00 96.88 108 SER A C 1
ATOM 828 O O . SER A 1 108 ? -15.733 1.168 18.312 1.00 96.88 108 SER A O 1
ATOM 830 N N . THR A 1 109 ? -15.099 1.316 16.165 1.00 96.56 109 THR A N 1
ATOM 831 C CA . THR A 1 109 ? -15.969 2.437 15.817 1.00 96.56 109 THR A CA 1
ATOM 832 C C . THR A 1 109 ? -17.411 1.990 15.615 1.00 96.56 109 THR A C 1
ATOM 834 O O . THR A 1 109 ? -18.288 2.459 16.334 1.00 96.56 109 THR A O 1
ATOM 837 N N . PHE A 1 110 ? -17.677 1.046 14.714 1.00 95.62 110 PHE A N 1
ATOM 838 C CA . PHE A 1 110 ? -19.047 0.697 14.327 1.00 95.62 110 PHE A CA 1
ATOM 839 C C . PHE A 1 110 ? -19.708 -0.272 15.309 1.00 95.62 110 PHE A C 1
ATOM 841 O O . PHE A 1 110 ? -20.826 -0.028 15.763 1.00 95.62 110 PHE A O 1
ATOM 848 N N . ARG A 1 111 ? -19.004 -1.331 15.735 1.00 95.00 111 ARG A N 1
ATOM 849 C CA . ARG A 1 111 ? -19.579 -2.320 16.668 1.00 95.00 111 ARG A CA 1
ATOM 850 C C . ARG A 1 111 ? -19.544 -1.853 18.123 1.00 95.00 111 ARG A C 1
ATOM 852 O O . ARG A 1 111 ? -20.461 -2.146 18.888 1.00 95.00 111 ARG A O 1
ATOM 859 N N . ARG A 1 112 ? -18.476 -1.162 18.541 1.00 94.69 112 ARG A N 1
ATOM 860 C CA . ARG A 1 112 ? -18.290 -0.709 19.936 1.00 94.69 112 ARG A CA 1
ATOM 861 C C . ARG A 1 112 ? -18.610 0.766 20.170 1.00 94.69 112 ARG A C 1
ATOM 863 O O . ARG A 1 112 ? -18.540 1.188 21.324 1.00 94.69 112 ARG A O 1
ATOM 870 N N . ARG A 1 113 ? -18.987 1.523 19.131 1.00 94.06 113 ARG A N 1
ATOM 871 C CA . ARG A 1 113 ? -19.373 2.945 19.214 1.00 94.06 113 ARG A CA 1
ATOM 872 C C . ARG A 1 113 ? -18.321 3.819 19.905 1.00 94.06 113 ARG A C 1
ATOM 874 O O . ARG A 1 113 ? -18.652 4.736 20.656 1.00 94.06 113 ARG A O 1
ATOM 881 N N . ARG A 1 114 ? -17.038 3.510 19.696 1.00 95.12 114 ARG A N 1
ATOM 882 C CA . ARG A 1 114 ? -15.918 4.312 20.205 1.00 95.12 114 ARG A CA 1
ATOM 883 C C . ARG A 1 114 ? -15.515 5.372 19.185 1.00 95.12 114 ARG A C 1
ATOM 885 O O . ARG A 1 114 ? -15.881 5.303 18.014 1.00 95.12 114 ARG A O 1
ATOM 892 N N . ARG A 1 115 ? -14.714 6.341 19.635 1.00 93.12 115 ARG A N 1
ATOM 893 C CA . ARG A 1 115 ? -14.085 7.332 18.752 1.00 93.12 115 ARG A CA 1
ATOM 894 C C . ARG A 1 115 ? -13.254 6.628 17.676 1.00 93.12 115 ARG A C 1
ATOM 896 O O . ARG A 1 115 ? -12.633 5.603 17.947 1.00 93.12 115 ARG A O 1
ATOM 903 N N . GLN A 1 116 ? -13.234 7.189 16.471 1.00 94.50 116 GLN A N 1
ATOM 904 C CA . GLN A 1 116 ? -12.455 6.680 15.340 1.00 94.50 116 GLN A CA 1
ATOM 905 C C . GLN A 1 116 ? -10.983 7.107 15.456 1.00 94.50 116 GLN A C 1
ATOM 907 O O . GLN A 1 116 ? -10.462 7.856 14.637 1.00 94.50 116 GLN A O 1
ATOM 912 N N . THR A 1 117 ? -10.324 6.665 16.526 1.00 95.25 117 THR A N 1
ATOM 913 C CA . THR A 1 117 ? -8.891 6.873 16.772 1.00 95.25 117 THR A CA 1
ATOM 914 C C . THR A 1 117 ? -8.183 5.529 16.889 1.00 95.25 117 THR A C 1
ATOM 916 O O . THR A 1 117 ? -8.799 4.519 17.247 1.00 95.25 117 THR A O 1
ATOM 919 N N . ILE A 1 118 ? -6.878 5.499 16.608 1.00 96.75 118 ILE A N 1
ATOM 920 C CA . ILE A 1 118 ? -6.089 4.269 16.744 1.00 96.75 118 ILE A CA 1
ATOM 921 C C . ILE A 1 118 ? -6.009 3.880 18.220 1.00 96.75 118 ILE A C 1
ATOM 923 O O . ILE A 1 118 ? -6.201 2.716 18.563 1.00 96.75 118 ILE A O 1
ATOM 927 N N . SER A 1 119 ? -5.843 4.852 19.113 1.00 96.81 119 SER A N 1
ATOM 928 C CA . SER A 1 119 ? -5.882 4.654 20.565 1.00 96.81 119 SER A CA 1
ATOM 929 C C . SER A 1 119 ? -7.148 3.940 21.064 1.00 96.81 119 SER A C 1
ATOM 931 O O . SER A 1 119 ? -7.060 3.077 21.941 1.00 96.81 119 SER A O 1
ATOM 933 N N . ALA A 1 120 ? -8.318 4.210 20.472 1.00 96.88 120 ALA A N 1
ATOM 934 C CA . ALA A 1 120 ? -9.583 3.586 20.866 1.00 96.88 120 ALA A CA 1
ATOM 935 C C . ALA A 1 120 ? -9.623 2.069 20.599 1.00 96.88 120 ALA A C 1
ATOM 937 O O . ALA A 1 120 ? -10.326 1.329 21.300 1.00 96.88 120 ALA A O 1
ATOM 938 N N . VAL A 1 121 ? -8.847 1.591 19.621 1.00 97.38 121 VAL A N 1
ATOM 939 C CA . VAL A 1 121 ? -8.671 0.157 19.343 1.00 97.38 121 VAL A CA 1
ATOM 940 C C . VAL A 1 121 ? -8.037 -0.554 20.539 1.00 97.38 121 VAL A C 1
ATOM 942 O O . VAL A 1 121 ? -8.411 -1.683 20.853 1.00 97.38 121 VAL A O 1
ATOM 945 N N . PHE A 1 122 ? -7.144 0.126 21.263 1.00 97.19 122 PHE A N 1
ATOM 946 C CA . PHE A 1 122 ? -6.404 -0.427 22.397 1.00 97.19 122 PHE A CA 1
ATOM 947 C C . PHE A 1 122 ? -7.162 -0.374 23.731 1.00 97.19 122 PHE A C 1
ATOM 949 O O . PHE A 1 122 ? -6.660 -0.892 24.727 1.00 97.19 122 PHE A O 1
ATOM 956 N N . VAL A 1 123 ? -8.386 0.170 23.777 1.00 97.25 123 VAL A N 1
ATOM 957 C CA . VAL A 1 123 ? -9.232 0.190 24.992 1.00 97.25 123 VAL A CA 1
ATOM 958 C C . VAL A 1 123 ? -9.358 -1.184 25.677 1.00 97.25 123 VAL A C 1
ATOM 960 O O . VAL A 1 123 ? -9.262 -1.216 26.902 1.00 97.25 123 VAL A O 1
ATOM 963 N N . PRO A 1 124 ? -9.536 -2.322 24.971 1.00 95.69 124 PRO A N 1
ATOM 964 C CA . PRO A 1 124 ? -9.619 -3.637 25.614 1.00 95.69 124 PRO A CA 1
ATOM 965 C C . PRO A 1 124 ? -8.321 -4.088 26.301 1.00 95.69 124 PRO A C 1
ATOM 967 O O . PRO A 1 124 ? -8.378 -4.959 27.159 1.00 95.69 124 PRO A O 1
ATOM 970 N N . LEU A 1 125 ? -7.170 -3.525 25.919 1.00 96.44 125 LEU A N 1
ATOM 971 C CA . LEU A 1 125 ? -5.852 -3.897 26.444 1.00 96.44 125 LEU A CA 1
ATOM 972 C C . LEU A 1 125 ? -5.353 -2.911 27.505 1.00 96.44 125 LEU A C 1
ATOM 974 O O . LEU A 1 125 ? -4.792 -3.314 28.518 1.00 96.44 125 LEU A O 1
ATOM 978 N N . LEU A 1 126 ? -5.549 -1.612 27.271 1.00 94.81 126 LEU A N 1
ATOM 979 C CA . LEU A 1 126 ? -5.034 -0.539 28.126 1.00 94.81 126 LEU A CA 1
ATOM 980 C C . LEU A 1 126 ? -6.064 -0.035 29.144 1.00 94.81 126 LEU A C 1
ATOM 982 O O . LEU A 1 126 ? -5.694 0.645 30.100 1.00 94.81 126 LEU A O 1
ATOM 986 N N . GLY A 1 127 ? -7.346 -0.344 28.939 1.00 94.44 127 GLY A N 1
ATOM 987 C CA . GLY A 1 127 ? -8.453 0.287 29.649 1.00 94.44 127 GLY A CA 1
ATOM 988 C C . GLY A 1 127 ? -8.792 1.670 29.084 1.00 94.44 127 GLY A C 1
ATOM 989 O O . GLY A 1 127 ? -7.987 2.316 28.408 1.00 94.44 127 GLY A O 1
ATOM 990 N N . LYS A 1 128 ? -10.016 2.136 29.364 1.00 94.19 128 LYS A N 1
ATOM 991 C CA . LYS A 1 128 ? -10.550 3.393 28.816 1.00 94.19 128 LYS A CA 1
ATOM 992 C C . LYS A 1 128 ? -9.720 4.611 29.234 1.00 94.19 128 LYS A C 1
ATOM 994 O O . LYS A 1 128 ? -9.340 5.402 28.381 1.00 94.19 128 LYS A O 1
ATOM 999 N N . GLU A 1 129 ? -9.371 4.713 30.515 1.00 94.31 129 GLU A N 1
ATOM 1000 C CA . GLU A 1 129 ? -8.630 5.861 31.057 1.00 94.31 129 GLU A CA 1
ATOM 1001 C C . GLU A 1 129 ? -7.259 6.051 30.395 1.00 94.31 129 GLU A C 1
ATOM 1003 O O . GLU A 1 129 ? -6.873 7.170 30.072 1.00 94.31 129 GLU A O 1
ATOM 1008 N N . ARG A 1 130 ? -6.521 4.963 30.136 1.00 95.06 130 ARG A N 1
ATOM 1009 C CA . ARG A 1 130 ? -5.193 5.045 29.503 1.00 95.06 130 ARG A CA 1
ATOM 1010 C C . ARG A 1 130 ? -5.275 5.258 27.995 1.00 95.06 130 ARG A C 1
ATOM 1012 O O . ARG A 1 130 ? -4.433 5.969 27.450 1.00 95.06 130 ARG A O 1
ATOM 1019 N N . ALA A 1 131 ? -6.271 4.665 27.338 1.00 94.50 131 ALA A N 1
ATOM 1020 C CA . ALA A 1 131 ? -6.521 4.862 25.912 1.00 94.50 131 ALA A CA 1
ATOM 1021 C C . ALA A 1 131 ? -7.009 6.287 25.589 1.00 94.50 131 ALA A C 1
ATOM 1023 O O . ALA A 1 131 ? -6.745 6.783 24.503 1.00 94.50 131 ALA A O 1
ATOM 1024 N N . GLU A 1 132 ? -7.679 6.963 26.526 1.00 92.62 132 GLU A N 1
ATOM 1025 C CA . GLU A 1 132 ? -8.079 8.375 26.388 1.00 92.62 132 GLU A CA 1
ATOM 1026 C C . GLU A 1 132 ? -7.042 9.348 26.991 1.00 92.62 132 GLU A C 1
ATOM 1028 O O . GLU A 1 132 ? -7.071 10.549 26.716 1.00 92.62 132 GLU A O 1
ATOM 1033 N N . GLY A 1 133 ? -6.111 8.833 27.800 1.00 93.94 133 GLY A N 1
ATOM 1034 C CA . GLY A 1 133 ? -5.047 9.584 28.463 1.00 93.94 133 GLY A CA 1
ATOM 1035 C C . GLY A 1 133 ? -3.746 9.694 27.658 1.00 93.94 133 GLY A C 1
ATOM 1036 O O . GLY A 1 133 ? -3.707 9.558 26.434 1.00 93.94 133 GLY A O 1
ATOM 1037 N N . ALA A 1 134 ? -2.639 9.950 28.364 1.00 96.00 134 ALA A N 1
ATOM 1038 C CA . ALA A 1 134 ? -1.327 10.153 27.742 1.00 96.00 134 ALA A CA 1
ATOM 1039 C C . ALA A 1 134 ? -0.846 8.964 26.877 1.00 96.00 134 ALA A C 1
ATOM 1041 O O . ALA A 1 134 ? -0.392 9.222 25.761 1.00 96.00 134 ALA A O 1
ATOM 1042 N N . PRO A 1 135 ? -0.982 7.686 27.298 1.00 95.88 135 PRO A N 1
ATOM 1043 C CA . PRO A 1 135 ? -0.573 6.551 26.466 1.00 95.88 135 PRO A CA 1
ATOM 1044 C C . PRO A 1 135 ? -1.328 6.480 25.134 1.00 95.88 135 PRO A C 1
ATOM 1046 O O . PRO A 1 135 ? -0.715 6.274 24.089 1.00 95.88 135 PRO A O 1
ATOM 1049 N N . GLY A 1 136 ? -2.643 6.710 25.149 1.00 96.44 136 GLY A N 1
ATOM 1050 C CA . GLY A 1 136 ? -3.447 6.774 23.930 1.00 96.44 136 GLY A CA 1
ATOM 1051 C C . GLY A 1 136 ? -3.011 7.890 22.987 1.00 96.44 136 GLY A C 1
ATOM 1052 O O . GLY A 1 136 ? -2.845 7.659 21.792 1.00 96.44 136 GLY A O 1
ATOM 1053 N N . ARG A 1 137 ? -2.716 9.079 23.526 1.00 96.25 137 ARG A N 1
ATOM 1054 C CA . ARG A 1 137 ? -2.211 10.199 22.719 1.00 96.25 137 ARG A CA 1
ATOM 1055 C C . ARG A 1 137 ? -0.883 9.872 22.034 1.00 96.25 137 ARG A C 1
ATOM 1057 O O . ARG A 1 137 ? -0.694 10.271 20.892 1.00 96.25 137 ARG A O 1
ATOM 1064 N N . VAL A 1 138 ? 0.016 9.133 22.691 1.00 97.69 138 VAL A N 1
ATOM 1065 C CA . VAL A 1 138 ? 1.266 8.667 22.061 1.00 97.69 138 VAL A CA 1
ATOM 1066 C C . VAL A 1 138 ? 0.970 7.750 20.872 1.00 97.69 138 VAL A C 1
ATOM 1068 O O . VAL A 1 138 ? 1.561 7.936 19.812 1.00 97.69 138 VAL A O 1
ATOM 1071 N N . ILE A 1 139 ? 0.029 6.810 21.013 1.00 97.00 139 ILE A N 1
ATOM 1072 C CA . ILE A 1 139 ? -0.384 5.913 19.919 1.00 97.00 139 ILE A CA 1
ATOM 1073 C C . ILE A 1 139 ? -0.922 6.716 18.730 1.00 97.00 139 ILE A C 1
ATOM 1075 O O . ILE A 1 139 ? -0.509 6.481 17.595 1.00 97.00 139 ILE A O 1
ATOM 1079 N N . ASP A 1 140 ? -1.802 7.686 18.983 1.00 97.25 140 ASP A N 1
ATOM 1080 C CA . ASP A 1 140 ? -2.375 8.514 17.918 1.00 97.25 140 ASP A CA 1
ATOM 1081 C C . ASP A 1 140 ? -1.312 9.398 17.243 1.00 97.25 140 ASP A C 1
ATOM 1083 O O . ASP A 1 140 ? -1.307 9.526 16.021 1.00 97.25 140 ASP A O 1
ATOM 1087 N N . ILE A 1 141 ? -0.356 9.948 18.003 1.00 97.62 141 ILE A N 1
ATOM 1088 C CA . ILE A 1 141 ? 0.781 10.701 17.448 1.00 97.62 141 ILE A CA 1
ATOM 1089 C C . ILE A 1 141 ? 1.625 9.808 16.530 1.00 97.62 141 ILE A C 1
ATOM 1091 O O . ILE A 1 141 ? 1.948 10.211 15.413 1.00 97.62 141 ILE A O 1
ATOM 1095 N N . LEU A 1 142 ? 1.956 8.589 16.963 1.00 97.31 142 LEU A N 1
ATOM 1096 C CA . LEU A 1 142 ? 2.706 7.640 16.136 1.00 97.31 142 LEU A CA 1
ATOM 1097 C C . LEU A 1 142 ? 1.941 7.275 14.858 1.00 97.31 142 LEU A C 1
ATOM 1099 O O . LEU A 1 142 ? 2.552 7.191 13.794 1.00 97.31 142 LEU A O 1
ATOM 1103 N N . ALA A 1 143 ? 0.618 7.116 14.936 1.00 96.00 143 ALA A N 1
ATOM 1104 C CA . ALA A 1 143 ? -0.220 6.863 13.766 1.00 96.00 143 ALA A CA 1
ATOM 1105 C C . ALA A 1 143 ? -0.209 8.036 12.770 1.00 96.00 143 ALA A C 1
ATOM 1107 O O . ALA A 1 143 ? -0.124 7.814 11.558 1.00 96.00 143 ALA A O 1
ATOM 1108 N N . ILE A 1 144 ? -0.232 9.279 13.265 1.00 96.44 144 ILE A N 1
ATOM 1109 C CA . ILE A 1 144 ? -0.096 10.482 12.431 1.00 96.44 144 ILE A CA 1
ATOM 1110 C C . ILE A 1 144 ? 1.270 10.494 11.738 1.00 96.44 144 ILE A C 1
ATOM 1112 O O . ILE A 1 144 ? 1.325 10.667 10.522 1.00 96.44 144 ILE A O 1
ATOM 1116 N N . PHE A 1 145 ? 2.363 10.252 12.470 1.00 96.56 145 PHE A N 1
ATOM 1117 C CA . PHE A 1 145 ? 3.702 10.194 11.875 1.00 96.56 145 PHE A CA 1
ATOM 1118 C C . PHE A 1 145 ? 3.830 9.076 10.836 1.00 96.56 145 PHE A C 1
ATOM 1120 O O . PHE A 1 145 ? 4.354 9.317 9.751 1.00 96.56 145 PHE A O 1
ATOM 1127 N N . ALA A 1 146 ? 3.320 7.878 11.127 1.00 94.12 146 ALA A N 1
ATOM 1128 C CA . ALA A 1 146 ? 3.340 6.760 10.186 1.00 94.12 146 ALA A CA 1
ATOM 1129 C C . ALA A 1 146 ? 2.601 7.105 8.882 1.00 94.12 146 ALA A C 1
ATOM 1131 O O . ALA A 1 146 ? 3.121 6.873 7.791 1.00 94.12 146 ALA A O 1
ATOM 1132 N N . THR A 1 147 ? 1.425 7.728 8.994 1.00 93.50 147 THR A N 1
ATOM 1133 C CA . THR A 1 147 ? 0.632 8.168 7.836 1.00 93.50 147 THR A CA 1
ATOM 1134 C C . THR A 1 147 ? 1.342 9.276 7.055 1.00 93.50 147 THR A C 1
ATOM 1136 O O . THR A 1 147 ? 1.378 9.241 5.824 1.00 93.50 147 THR A O 1
ATOM 1139 N N . LEU A 1 148 ? 1.949 10.237 7.760 1.00 93.12 148 LEU A N 1
ATOM 1140 C CA . LEU A 1 148 ? 2.694 11.346 7.166 1.00 93.12 148 LEU A CA 1
ATOM 1141 C C . LEU A 1 148 ? 3.885 10.842 6.346 1.00 93.12 148 LEU A C 1
ATOM 1143 O O . LEU A 1 148 ? 4.014 11.198 5.177 1.00 93.12 148 LEU A O 1
ATOM 1147 N N . PHE A 1 149 ? 4.733 9.994 6.934 1.00 92.50 149 PHE A N 1
ATOM 1148 C CA . PHE A 1 149 ? 5.903 9.459 6.239 1.00 92.50 149 PHE A CA 1
ATOM 1149 C C . PHE A 1 149 ? 5.512 8.532 5.086 1.00 92.50 149 PHE A C 1
ATOM 1151 O O . PHE A 1 149 ? 6.087 8.655 4.008 1.00 92.50 149 PHE A O 1
ATOM 1158 N N . GLY A 1 150 ? 4.493 7.680 5.259 1.00 89.69 150 GLY A N 1
ATOM 1159 C CA . GLY A 1 150 ? 3.985 6.844 4.166 1.00 89.69 150 GLY A CA 1
ATOM 1160 C C . GLY A 1 150 ? 3.503 7.676 2.972 1.00 89.69 150 GLY A C 1
ATOM 1161 O O . GLY A 1 150 ? 3.865 7.403 1.825 1.00 89.69 150 GLY A O 1
ATOM 1162 N N . SER A 1 151 ? 2.760 8.752 3.244 1.00 89.31 151 SER A N 1
ATOM 1163 C CA . SER A 1 151 ? 2.274 9.673 2.208 1.00 89.31 151 SER A CA 1
ATOM 1164 C C . SER A 1 151 ? 3.421 10.438 1.538 1.00 89.31 151 SER A C 1
ATOM 1166 O O . SER A 1 151 ? 3.443 10.568 0.313 1.00 89.31 151 SER A O 1
ATOM 1168 N N . ALA A 1 152 ? 4.406 10.901 2.316 1.00 90.75 152 ALA A N 1
ATOM 1169 C CA . ALA A 1 152 ? 5.572 11.620 1.805 1.00 90.75 152 ALA A CA 1
ATOM 1170 C C . ALA A 1 152 ? 6.433 10.749 0.876 1.00 90.75 152 ALA A C 1
ATOM 1172 O O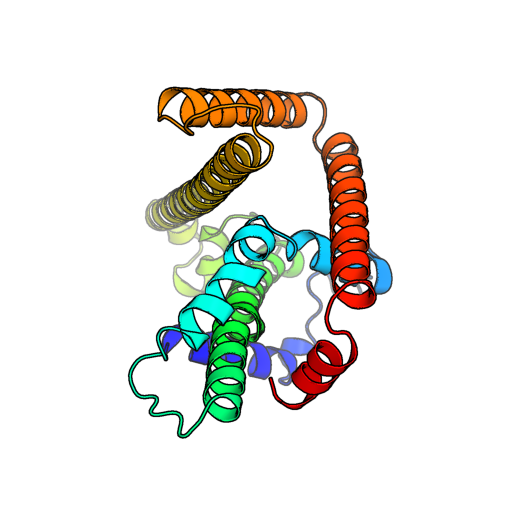 . ALA A 1 152 ? 6.845 11.215 -0.187 1.00 90.75 152 ALA A O 1
ATOM 1173 N N . THR A 1 153 ? 6.661 9.480 1.230 1.00 90.94 153 THR A N 1
ATOM 1174 C CA . THR A 1 153 ? 7.374 8.530 0.364 1.00 90.94 153 THR A CA 1
ATOM 1175 C C . THR A 1 153 ? 6.637 8.332 -0.958 1.00 90.94 153 THR A C 1
ATOM 1177 O O . THR A 1 153 ? 7.256 8.437 -2.017 1.00 90.94 153 THR A O 1
ATOM 1180 N N . SER A 1 154 ? 5.318 8.114 -0.921 1.00 90.00 154 SER A N 1
ATOM 1181 C CA . SER A 1 154 ? 4.517 7.957 -2.142 1.00 90.00 154 SER A CA 1
ATOM 1182 C C . SER A 1 154 ? 4.569 9.205 -3.033 1.00 90.00 154 SER A C 1
ATOM 1184 O O . SER A 1 154 ? 4.710 9.082 -4.248 1.00 90.00 154 SER A O 1
ATOM 1186 N N . LEU A 1 155 ? 4.491 10.405 -2.44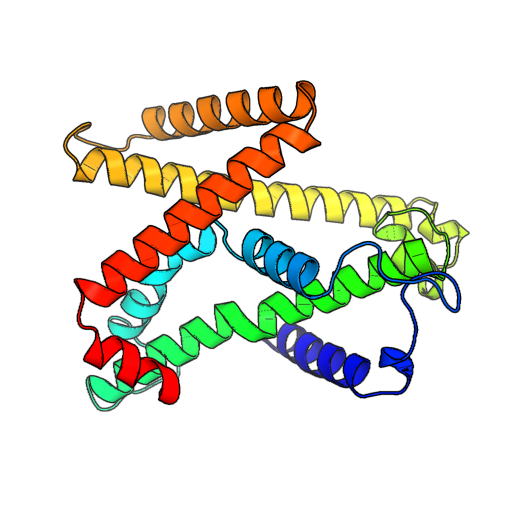6 1.00 91.38 155 LEU A N 1
ATOM 1187 C CA . LEU A 1 155 ? 4.590 11.669 -3.183 1.00 91.38 155 LEU A CA 1
ATOM 1188 C C . LEU A 1 155 ? 5.974 11.852 -3.823 1.00 91.38 155 LEU A C 1
ATOM 1190 O O . LEU A 1 155 ? 6.067 12.260 -4.979 1.00 91.38 155 LEU A O 1
ATOM 1194 N N . GLY A 1 156 ? 7.041 11.514 -3.094 1.00 91.94 156 GLY A N 1
ATOM 1195 C CA . GLY A 1 156 ? 8.412 11.564 -3.601 1.00 91.94 156 GLY A CA 1
ATOM 1196 C C . GLY A 1 156 ? 8.635 10.626 -4.789 1.00 91.94 156 GLY A C 1
ATOM 1197 O O . GLY A 1 156 ? 9.177 11.056 -5.806 1.00 91.94 156 GLY A O 1
ATOM 1198 N N . LEU A 1 157 ? 8.159 9.378 -4.702 1.00 92.56 157 LEU A N 1
ATOM 1199 C CA . LEU A 1 157 ? 8.208 8.423 -5.818 1.00 92.56 157 LEU A CA 1
ATOM 1200 C C . LEU A 1 157 ? 7.437 8.941 -7.039 1.00 92.56 157 LEU A C 1
ATOM 1202 O O . LEU A 1 157 ? 7.945 8.875 -8.156 1.00 92.56 157 LEU A O 1
ATOM 1206 N N . GLY A 1 158 ? 6.253 9.525 -6.826 1.00 92.12 158 GLY A N 1
ATOM 1207 C CA . GLY A 1 158 ? 5.464 10.132 -7.901 1.00 92.12 158 GLY A CA 1
ATOM 1208 C C . GLY A 1 158 ? 6.196 11.290 -8.580 1.00 92.12 158 GLY A C 1
ATOM 1209 O O . GLY A 1 158 ? 6.237 11.363 -9.806 1.00 92.12 158 GLY A O 1
ATOM 1210 N N . ALA A 1 159 ? 6.841 12.164 -7.802 1.00 93.12 159 ALA A N 1
ATOM 1211 C CA . ALA A 1 159 ? 7.624 13.271 -8.344 1.00 93.12 159 ALA A CA 1
ATOM 1212 C C . ALA A 1 159 ? 8.835 12.786 -9.158 1.00 93.12 159 ALA A C 1
ATOM 1214 O O . ALA A 1 159 ? 9.095 13.321 -10.236 1.00 93.12 159 ALA A O 1
ATOM 1215 N N . LEU A 1 160 ? 9.539 11.753 -8.680 1.00 92.88 160 LEU A N 1
ATOM 1216 C CA . LEU A 1 160 ? 10.637 11.119 -9.417 1.00 92.88 160 LEU A CA 1
ATOM 1217 C C . LEU A 1 160 ? 10.154 10.492 -10.729 1.00 92.88 160 LEU A C 1
ATOM 1219 O O . LEU A 1 160 ? 10.813 10.649 -11.758 1.00 92.88 160 LEU A O 1
ATOM 1223 N N . GLN A 1 161 ? 9.000 9.825 -10.710 1.00 92.44 161 GLN A N 1
ATOM 1224 C CA . GLN A 1 161 ? 8.420 9.204 -11.898 1.00 92.44 161 GLN A CA 1
ATOM 1225 C C . GLN A 1 161 ? 8.001 10.244 -12.942 1.00 92.44 161 GLN A C 1
ATOM 1227 O O . GLN A 1 161 ? 8.329 10.088 -14.116 1.00 92.44 161 GLN A O 1
ATOM 1232 N N . ILE A 1 162 ? 7.349 11.335 -12.523 1.00 92.81 162 ILE A N 1
ATOM 1233 C CA . ILE A 1 162 ? 6.990 12.448 -13.417 1.00 92.81 162 ILE A CA 1
ATOM 1234 C C . ILE A 1 162 ? 8.252 13.105 -13.983 1.00 92.81 162 ILE A C 1
ATOM 1236 O O . ILE A 1 162 ? 8.351 13.295 -15.192 1.00 92.81 162 ILE A O 1
ATOM 1240 N N . GLY A 1 163 ? 9.229 13.424 -13.128 1.00 92.06 163 GLY A N 1
ATOM 1241 C CA . GLY A 1 163 ? 10.476 14.063 -13.549 1.00 92.06 163 GLY A CA 1
ATOM 1242 C C . GLY A 1 163 ? 11.257 13.218 -14.558 1.00 92.06 163 GLY A C 1
ATOM 1243 O O . GLY A 1 163 ? 11.721 13.749 -15.564 1.00 92.06 163 GLY A O 1
ATOM 1244 N N . SER A 1 164 ? 11.341 11.905 -14.327 1.00 89.88 164 SER A N 1
ATOM 1245 C CA . SER A 1 164 ? 11.961 10.966 -15.272 1.00 89.88 164 SER A CA 1
ATOM 1246 C C . SER A 1 164 ? 11.163 10.893 -16.573 1.00 89.88 164 SER A C 1
ATOM 1248 O O . SER A 1 164 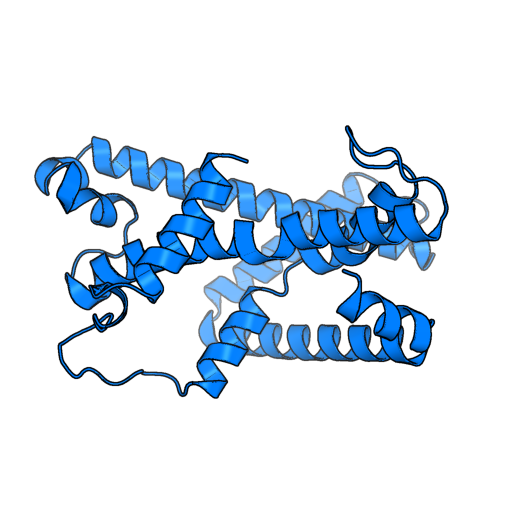? 11.739 10.992 -17.648 1.00 89.88 164 SER A O 1
ATOM 1250 N N . GLY A 1 165 ? 9.829 10.839 -16.497 1.00 91.25 165 GLY A N 1
ATOM 1251 C CA . GLY A 1 165 ? 8.966 10.863 -17.679 1.00 91.25 165 GLY A CA 1
ATOM 1252 C C . GLY A 1 165 ? 9.164 12.108 -18.550 1.00 91.25 165 GLY A C 1
ATOM 1253 O O . GLY A 1 165 ? 9.238 11.984 -19.767 1.00 91.25 165 GLY A O 1
ATOM 1254 N N . MET A 1 166 ? 9.317 13.294 -17.947 1.00 91.81 166 MET A N 1
ATOM 1255 C CA . MET A 1 166 ? 9.605 14.541 -18.679 1.00 91.81 166 MET A CA 1
ATOM 1256 C C . MET A 1 166 ? 10.958 14.507 -19.400 1.00 91.81 166 MET A C 1
ATOM 1258 O O . MET A 1 166 ? 11.103 15.123 -20.457 1.00 91.81 166 MET A O 1
ATOM 1262 N N . HIS A 1 167 ? 11.935 13.799 -18.833 1.00 88.94 167 HIS A N 1
ATOM 1263 C CA . HIS A 1 167 ? 13.226 13.586 -19.472 1.00 88.94 167 HIS A CA 1
ATOM 1264 C C . HIS A 1 167 ? 13.110 12.656 -20.684 1.00 88.94 167 HIS A C 1
ATOM 1266 O O . HIS A 1 167 ? 13.547 13.022 -21.773 1.00 88.94 167 HIS A O 1
ATOM 1272 N N . GLU A 1 168 ? 12.441 11.512 -20.526 1.00 89.69 168 GLU A N 1
ATOM 1273 C CA . GLU A 1 168 ? 12.277 10.514 -21.595 1.00 89.69 168 GLU A CA 1
ATOM 1274 C C . GLU A 1 168 ? 11.504 11.051 -22.813 1.00 89.69 168 GLU A C 1
ATOM 1276 O O . GLU A 1 168 ? 11.808 10.699 -23.950 1.00 89.69 168 GLU A O 1
ATOM 1281 N N . VAL A 1 169 ? 10.528 11.947 -22.609 1.00 92.81 169 VAL A N 1
ATOM 1282 C CA . VAL A 1 169 ? 9.787 12.592 -23.717 1.00 92.81 169 VAL A CA 1
ATOM 1283 C C . VAL A 1 169 ? 10.512 13.802 -24.326 1.00 92.81 169 VAL A C 1
ATOM 1285 O O . VAL A 1 169 ? 9.968 14.461 -25.213 1.00 92.81 169 VAL A O 1
ATOM 1288 N N . GLY A 1 170 ? 11.721 14.125 -23.853 1.00 89.19 170 GLY A N 1
ATOM 1289 C CA . GLY A 1 170 ? 12.552 15.208 -24.385 1.00 89.19 170 GLY A CA 1
ATOM 1290 C C . GLY A 1 170 ? 12.094 16.620 -24.008 1.00 89.19 170 GLY A C 1
ATOM 1291 O O . GLY A 1 170 ? 12.477 17.581 -24.670 1.00 89.19 170 GLY A O 1
ATOM 1292 N N . TRP A 1 171 ? 11.264 16.779 -22.971 1.00 88.00 171 TRP A N 1
ATOM 1293 C CA . TRP A 1 171 ? 10.837 18.109 -22.512 1.00 88.00 171 TRP A CA 1
ATOM 1294 C C . TRP A 1 171 ? 11.913 18.813 -21.684 1.00 88.00 171 TRP A C 1
ATOM 1296 O O . TRP A 1 171 ? 11.956 20.042 -21.665 1.00 88.00 171 TRP A O 1
ATOM 1306 N N . LEU A 1 172 ? 12.764 18.053 -20.986 1.00 84.81 172 LEU A N 1
ATOM 1307 C CA . LEU A 1 172 ? 13.853 18.573 -20.157 1.00 84.81 172 LEU A CA 1
ATOM 1308 C C . LEU A 1 172 ? 15.079 17.650 -20.196 1.00 84.81 172 LEU A C 1
ATOM 1310 O O . LEU A 1 172 ? 14.961 16.435 -20.066 1.00 84.81 172 LEU A O 1
ATOM 1314 N N . ASP A 1 173 ? 16.278 18.232 -20.263 1.00 77.38 173 ASP A N 1
ATOM 1315 C CA . ASP A 1 173 ? 17.531 17.462 -20.337 1.00 77.38 173 ASP A CA 1
ATOM 1316 C C . ASP A 1 173 ? 17.886 16.730 -19.036 1.00 77.38 173 ASP A C 1
ATOM 1318 O O . ASP A 1 173 ? 18.611 15.739 -19.071 1.00 77.38 173 ASP A O 1
ATOM 1322 N N . LYS A 1 174 ? 17.430 17.220 -17.872 1.00 75.25 174 LYS A N 1
ATOM 1323 C CA . LYS A 1 174 ? 17.679 16.587 -16.565 1.00 75.25 174 LYS A CA 1
ATOM 1324 C C . LYS A 1 174 ? 16.546 16.844 -15.578 1.00 75.25 174 LYS A C 1
ATOM 1326 O O . LYS A 1 174 ? 16.138 17.987 -15.368 1.00 75.25 174 LYS A O 1
ATOM 1331 N N . ALA A 1 175 ? 16.144 15.798 -14.859 1.00 75.19 175 ALA A N 1
ATOM 1332 C CA . ALA A 1 175 ? 15.306 15.910 -13.668 1.00 75.19 175 ALA A CA 1
ATOM 1333 C C . ALA A 1 175 ? 16.140 16.388 -12.461 1.00 75.19 175 ALA A C 1
ATOM 1335 O O . ALA A 1 175 ? 16.521 15.612 -11.587 1.00 75.19 175 ALA A O 1
ATOM 1336 N N . GLY A 1 176 ? 16.490 17.676 -12.436 1.00 85.88 176 GLY A N 1
ATOM 1337 C CA . GLY A 1 176 ? 17.215 18.278 -11.312 1.00 85.88 176 GLY A CA 1
ATOM 1338 C C . GLY A 1 176 ? 16.335 18.478 -10.071 1.00 85.88 176 GLY A C 1
ATOM 1339 O O . GLY A 1 176 ? 15.109 18.532 -10.163 1.00 85.88 176 GLY A O 1
ATOM 1340 N N . THR A 1 177 ? 16.957 18.687 -8.906 1.00 89.62 177 THR A N 1
ATOM 1341 C CA . THR A 1 177 ? 16.254 18.938 -7.630 1.00 89.62 177 THR A CA 1
ATOM 1342 C C . THR A 1 177 ? 15.220 20.064 -7.730 1.00 89.62 177 THR A C 1
ATOM 1344 O O . THR A 1 177 ? 14.139 19.953 -7.161 1.00 89.62 177 THR A O 1
ATOM 1347 N N . GLY A 1 178 ? 15.509 21.123 -8.498 1.00 90.81 178 GLY A N 1
ATOM 1348 C CA . GLY A 1 178 ? 14.568 22.226 -8.721 1.00 90.81 178 GLY A CA 1
ATOM 1349 C C . GLY A 1 178 ? 13.262 21.790 -9.397 1.00 90.81 178 GLY A C 1
ATOM 1350 O O . GLY A 1 178 ? 12.193 22.239 -8.989 1.00 90.81 178 GLY A O 1
ATOM 1351 N N . LEU A 1 179 ? 13.328 20.866 -10.365 1.00 89.88 179 LEU A N 1
ATOM 1352 C CA . LEU A 1 179 ? 12.143 20.311 -11.025 1.00 89.88 179 LEU A CA 1
ATOM 1353 C C . LEU A 1 179 ? 11.311 19.479 -10.045 1.00 89.88 179 LEU A C 1
ATOM 1355 O O . LEU A 1 179 ? 10.098 19.645 -9.979 1.00 89.88 179 LEU A O 1
ATOM 1359 N N . LEU A 1 180 ? 11.957 18.618 -9.253 1.00 92.62 180 LEU A N 1
ATOM 1360 C CA . LEU A 1 180 ? 11.263 17.779 -8.270 1.00 92.62 180 LEU A CA 1
ATOM 1361 C C . LEU A 1 180 ? 10.547 18.628 -7.213 1.00 92.62 180 LEU A C 1
ATOM 1363 O O . LEU A 1 180 ? 9.383 18.374 -6.907 1.00 92.62 180 LEU A O 1
ATOM 1367 N N . VAL A 1 181 ? 11.209 19.673 -6.702 1.00 94.38 181 VAL A N 1
ATOM 1368 C CA . VAL A 1 181 ? 10.597 20.630 -5.767 1.00 94.38 181 VAL A CA 1
ATOM 1369 C C . VAL A 1 181 ? 9.405 21.339 -6.413 1.00 94.38 181 VAL A C 1
ATOM 1371 O O . VAL A 1 181 ? 8.368 21.484 -5.763 1.00 94.38 181 VAL A O 1
ATOM 1374 N N . ALA A 1 182 ? 9.507 21.737 -7.685 1.00 93.50 182 ALA A N 1
ATOM 1375 C CA . ALA A 1 182 ? 8.397 22.353 -8.410 1.00 93.50 182 ALA A CA 1
ATOM 1376 C C . ALA A 1 182 ? 7.208 21.392 -8.581 1.00 93.50 182 ALA A C 1
ATOM 1378 O O . ALA A 1 182 ? 6.081 21.768 -8.259 1.00 93.50 182 ALA A O 1
ATOM 1379 N N . ILE A 1 183 ? 7.452 20.145 -9.001 1.00 93.25 183 ILE A N 1
ATOM 1380 C CA . ILE A 1 183 ? 6.414 19.110 -9.144 1.00 93.25 183 ILE A CA 1
ATOM 1381 C C . ILE A 1 183 ? 5.703 18.886 -7.805 1.00 93.25 183 ILE A C 1
ATOM 1383 O O . ILE A 1 183 ? 4.478 18.969 -7.736 1.00 93.25 183 ILE A O 1
ATOM 1387 N N . ILE A 1 184 ? 6.460 18.662 -6.726 1.00 94.38 184 ILE A N 1
ATOM 1388 C CA . ILE A 1 184 ? 5.903 18.446 -5.382 1.00 94.38 184 ILE A CA 1
ATOM 1389 C C . ILE A 1 184 ? 5.082 19.659 -4.931 1.00 94.38 184 ILE A C 1
ATOM 1391 O O . ILE A 1 184 ? 3.984 19.487 -4.401 1.00 94.38 184 ILE A O 1
ATOM 1395 N N . SER A 1 185 ? 5.577 20.877 -5.163 1.00 94.75 185 SER A N 1
ATOM 1396 C CA . SER A 1 185 ? 4.873 22.111 -4.792 1.00 94.75 185 SER A CA 1
ATOM 1397 C C . SER A 1 185 ? 3.538 22.235 -5.526 1.00 94.75 185 SER A C 1
ATOM 1399 O O . SER A 1 185 ? 2.516 22.491 -4.891 1.00 94.75 185 SER A O 1
ATOM 1401 N N . VAL A 1 186 ? 3.519 21.985 -6.839 1.00 94.19 186 VAL A N 1
ATOM 1402 C CA . VAL A 1 186 ? 2.293 22.017 -7.654 1.00 94.19 186 VAL A CA 1
ATOM 1403 C C . VAL A 1 186 ? 1.299 20.952 -7.193 1.00 94.19 186 VAL A C 1
ATOM 1405 O O . VAL A 1 186 ? 0.144 21.281 -6.924 1.00 94.19 186 VAL A O 1
ATOM 1408 N N . LEU A 1 187 ? 1.739 19.700 -7.026 1.00 91.50 187 LEU A N 1
ATOM 1409 C CA . LEU A 1 187 ? 0.874 18.611 -6.554 1.00 91.50 187 LEU A CA 1
ATOM 1410 C C . LEU A 1 187 ? 0.301 18.900 -5.160 1.00 91.50 187 LEU A C 1
ATOM 1412 O O . LEU A 1 187 ? -0.878 18.650 -4.915 1.00 91.50 187 LEU A O 1
ATOM 1416 N N . THR A 1 188 ? 1.106 19.481 -4.267 1.00 90.62 188 THR A N 1
ATOM 1417 C CA . THR A 1 188 ? 0.667 19.877 -2.921 1.00 90.62 188 THR A CA 1
ATOM 1418 C C . THR A 1 188 ? -0.394 20.971 -2.986 1.00 90.62 188 THR A C 1
ATOM 1420 O O . THR A 1 188 ? -1.416 20.871 -2.312 1.00 90.62 188 THR A O 1
ATOM 1423 N N . VAL A 1 189 ? -0.200 21.992 -3.826 1.00 90.69 189 VAL A N 1
ATOM 1424 C CA . VAL A 1 189 ? -1.189 23.060 -4.029 1.00 90.69 189 VAL A CA 1
ATOM 1425 C C . VAL A 1 189 ? -2.499 22.491 -4.582 1.00 90.69 189 VAL A C 1
ATOM 1427 O O . VAL A 1 189 ? -3.563 22.784 -4.037 1.00 90.69 189 VAL A O 1
ATOM 1430 N N . CYS A 1 190 ? -2.443 21.621 -5.597 1.00 87.44 190 CYS A N 1
ATOM 1431 C CA . CYS A 1 190 ? -3.623 20.934 -6.133 1.00 87.44 190 CYS A CA 1
ATOM 1432 C C . CYS A 1 190 ? -4.345 20.101 -5.063 1.00 87.44 190 CYS A C 1
ATOM 1434 O O . CYS A 1 190 ? -5.572 20.157 -4.965 1.00 87.44 190 CYS A O 1
ATOM 1436 N N . PHE A 1 191 ? -3.596 19.370 -4.234 1.00 84.12 191 PHE A N 1
ATOM 1437 C CA . PHE A 1 191 ? -4.152 18.597 -3.126 1.00 84.12 191 PHE A CA 1
ATOM 1438 C C . PHE A 1 191 ? -4.850 19.492 -2.096 1.00 84.12 191 PHE A C 1
ATOM 1440 O O . PHE A 1 191 ? -5.989 19.215 -1.723 1.00 84.12 191 PHE A O 1
ATOM 1447 N N . VAL A 1 192 ? -4.219 20.595 -1.677 1.00 86.00 192 VAL A N 1
ATOM 1448 C CA . VAL A 1 192 ? -4.818 21.551 -0.731 1.00 86.00 192 VAL A CA 1
ATOM 1449 C C . VAL A 1 192 ? -6.101 22.145 -1.308 1.00 86.00 192 VAL A C 1
ATOM 1451 O O . VAL A 1 192 ? -7.116 22.159 -0.615 1.00 86.00 192 VAL A O 1
ATOM 1454 N N . PHE A 1 193 ? -6.105 22.556 -2.582 1.00 83.75 193 PHE A N 1
ATOM 1455 C CA . PHE A 1 193 ? -7.320 23.032 -3.252 1.00 83.75 193 PHE A CA 1
ATOM 1456 C C . PHE A 1 193 ? -8.424 21.968 -3.283 1.00 83.75 193 PHE A C 1
ATOM 1458 O O . PHE A 1 193 ? -9.579 22.280 -2.986 1.00 83.75 193 PHE A O 1
ATOM 1465 N N . SER A 1 194 ? -8.090 20.708 -3.577 1.00 79.06 194 SER A N 1
ATOM 1466 C CA . SER A 1 194 ? -9.052 19.599 -3.533 1.00 79.06 194 SER A CA 1
ATOM 1467 C C . SER A 1 194 ? -9.587 19.344 -2.120 1.00 79.06 194 SER A C 1
ATOM 1469 O O . SER A 1 194 ? -10.752 18.985 -1.967 1.00 79.06 194 SER A O 1
ATOM 1471 N N . ALA A 1 195 ? -8.760 19.528 -1.090 1.00 80.19 195 ALA A N 1
ATOM 1472 C CA . ALA A 1 195 ? -9.159 19.330 0.298 1.00 80.19 195 ALA A CA 1
ATOM 1473 C C . ALA A 1 195 ? -10.126 20.420 0.788 1.00 80.19 195 ALA A C 1
ATOM 1475 O O . ALA A 1 195 ? -11.089 20.119 1.493 1.00 80.19 195 ALA A O 1
ATOM 1476 N N . VAL A 1 196 ? -9.908 21.680 0.393 1.00 81.69 196 VAL A N 1
ATOM 1477 C CA . VAL A 1 196 ? -10.737 22.815 0.844 1.00 81.69 196 VAL A CA 1
ATOM 1478 C C . VAL A 1 196 ? -12.007 23.028 0.013 1.00 81.69 196 VAL A C 1
ATOM 1480 O O . VAL A 1 196 ? -12.971 23.589 0.523 1.00 81.69 196 VAL A O 1
ATOM 1483 N N . SER A 1 197 ? -12.041 22.581 -1.249 1.00 73.81 197 SER A N 1
ATOM 1484 C CA . SER A 1 197 ? -13.183 22.787 -2.166 1.00 73.81 197 SER A CA 1
ATOM 1485 C C . SER A 1 197 ? -14.336 21.787 -1.998 1.00 73.81 197 SER A C 1
ATOM 1487 O O . SER A 1 197 ? -15.350 21.895 -2.687 1.00 73.81 197 SER A O 1
ATOM 1489 N N . GLY A 1 198 ? -14.218 20.845 -1.059 1.00 66.88 198 GLY A N 1
ATOM 1490 C CA . GLY A 1 198 ? -15.178 19.762 -0.861 1.00 66.88 198 GLY A CA 1
ATOM 1491 C C . GLY A 1 198 ? -14.639 18.452 -1.427 1.00 66.88 198 GLY A C 1
ATOM 1492 O O . GLY A 1 198 ? -14.823 18.129 -2.600 1.00 66.88 198 GLY A O 1
ATOM 1493 N N . VAL A 1 199 ? -13.987 17.694 -0.544 1.00 64.19 199 VAL A N 1
ATOM 1494 C CA . VAL A 1 199 ? -13.270 16.437 -0.813 1.00 64.19 199 VAL A CA 1
ATOM 1495 C C . VAL A 1 199 ? -14.099 15.424 -1.609 1.00 64.19 199 VAL A C 1
ATOM 1497 O O . VAL A 1 199 ? -13.565 14.761 -2.494 1.00 64.19 199 VAL A O 1
ATOM 1500 N N . GLU A 1 200 ? -15.400 15.316 -1.334 1.00 64.38 200 GLU A N 1
ATOM 1501 C CA . GLU A 1 200 ? -16.223 14.210 -1.839 1.00 64.38 200 GLU A CA 1
ATOM 1502 C C . GLU A 1 200 ? -16.335 14.177 -3.367 1.00 64.38 200 GLU A C 1
ATOM 1504 O O . GLU A 1 200 ? -16.063 13.143 -3.976 1.00 64.38 200 GLU A O 1
ATOM 1509 N N . LYS A 1 201 ? -16.678 15.299 -4.015 1.00 65.19 201 LYS A N 1
ATOM 1510 C CA . LYS A 1 201 ? -16.876 15.313 -5.477 1.00 65.19 201 LYS A CA 1
ATOM 1511 C C . LYS A 1 201 ? -15.553 15.301 -6.244 1.00 65.19 201 LYS A C 1
ATOM 1513 O O . LYS A 1 201 ? -15.456 14.628 -7.268 1.00 65.19 201 LYS A O 1
ATOM 1518 N N . GLY A 1 202 ? -14.542 16.023 -5.752 1.00 68.06 202 GLY A N 1
ATOM 1519 C CA . GLY A 1 202 ? -13.230 16.117 -6.399 1.00 68.06 202 GLY A CA 1
ATOM 1520 C C . GLY A 1 202 ? -12.481 14.785 -6.395 1.00 68.06 202 GLY A C 1
ATOM 1521 O O . GLY A 1 202 ? -12.028 14.330 -7.448 1.00 68.06 202 GLY A O 1
ATOM 1522 N N . ILE A 1 203 ? -12.421 14.115 -5.237 1.00 70.12 203 ILE A N 1
ATOM 1523 C CA . ILE A 1 203 ? -11.758 12.810 -5.123 1.00 70.12 203 ILE A CA 1
ATOM 1524 C C . ILE A 1 203 ? -12.474 11.760 -5.963 1.00 70.12 203 ILE A C 1
ATOM 1526 O O . ILE A 1 203 ? -11.803 10.992 -6.647 1.00 70.12 203 ILE A O 1
ATOM 1530 N N . GLN A 1 204 ? -13.810 11.739 -5.968 1.00 71.56 204 GLN A N 1
ATOM 1531 C CA . GLN A 1 204 ? -14.556 10.767 -6.766 1.00 71.56 204 GLN A CA 1
ATOM 1532 C C . GLN A 1 204 ? -14.242 10.899 -8.264 1.00 71.56 204 GLN A C 1
ATOM 1534 O O . GLN A 1 204 ? -14.009 9.897 -8.940 1.00 71.56 204 GLN A O 1
ATOM 1539 N N . TRP A 1 205 ? -14.193 12.126 -8.790 1.00 75.25 205 TRP A N 1
ATOM 1540 C CA . TRP A 1 205 ? -13.886 12.357 -10.204 1.00 75.25 205 TRP A CA 1
ATOM 1541 C C . TRP A 1 205 ? -12.444 11.972 -10.551 1.00 75.25 205 TRP A C 1
ATOM 1543 O O . TRP A 1 205 ? -12.214 11.249 -11.521 1.00 75.25 205 TRP A O 1
ATOM 1553 N N . LEU A 1 206 ? -11.478 12.393 -9.728 1.00 76.38 206 LEU A N 1
ATOM 1554 C CA . LEU A 1 206 ? -10.063 12.064 -9.919 1.00 76.38 206 LEU A CA 1
ATOM 1555 C C . LEU A 1 206 ? -9.799 10.556 -9.807 1.00 76.38 206 LEU A C 1
ATOM 1557 O O . LEU A 1 206 ? -9.065 10.007 -10.623 1.00 76.38 206 LEU A O 1
ATOM 1561 N N . SER A 1 207 ? -10.431 9.879 -8.846 1.00 77.88 207 SER A N 1
ATOM 1562 C CA . SER A 1 207 ? -10.359 8.423 -8.671 1.00 77.88 207 SER A CA 1
ATOM 1563 C C . SER A 1 207 ? -10.913 7.684 -9.892 1.00 77.88 207 SER A C 1
ATOM 1565 O O . SER A 1 207 ? -10.245 6.790 -10.415 1.00 77.88 207 SER A O 1
ATOM 1567 N N . ASN A 1 208 ? -12.069 8.104 -10.418 1.00 82.31 208 ASN A N 1
ATOM 1568 C CA . ASN A 1 208 ? -12.658 7.498 -11.613 1.00 82.31 208 ASN A CA 1
ATOM 1569 C C . ASN A 1 208 ? -11.764 7.672 -12.850 1.00 82.31 208 ASN A C 1
ATOM 1571 O O . ASN A 1 208 ? -11.538 6.704 -13.576 1.00 82.31 208 ASN A O 1
ATOM 1575 N N . ILE A 1 209 ? -11.225 8.877 -13.076 1.00 85.88 209 ILE A N 1
ATOM 1576 C CA . ILE A 1 209 ? -10.281 9.135 -14.176 1.00 85.88 209 ILE A CA 1
ATOM 1577 C C . ILE A 1 209 ? -9.036 8.262 -14.019 1.00 85.88 209 ILE A C 1
ATOM 1579 O O . ILE A 1 209 ? -8.633 7.600 -14.974 1.00 85.88 209 ILE A O 1
ATOM 1583 N N . ASN A 1 210 ? -8.446 8.231 -12.823 1.00 85.50 210 ASN A N 1
ATOM 1584 C CA . ASN A 1 210 ? -7.256 7.436 -12.539 1.00 85.50 210 ASN A CA 1
ATOM 1585 C C . ASN A 1 210 ? -7.490 5.946 -12.826 1.00 85.50 210 ASN A C 1
ATOM 1587 O O . ASN A 1 210 ? -6.670 5.310 -13.483 1.00 85.50 210 ASN A O 1
ATOM 1591 N N . MET A 1 211 ? -8.632 5.403 -12.397 1.00 86.12 211 MET A N 1
ATOM 1592 C CA . MET A 1 211 ? -9.006 4.014 -12.661 1.00 86.12 211 MET A CA 1
ATOM 1593 C C . MET A 1 211 ? -9.126 3.736 -14.165 1.00 86.12 211 MET A C 1
ATOM 1595 O O . MET A 1 211 ? -8.578 2.744 -14.642 1.00 86.12 211 MET A O 1
ATOM 1599 N N . VAL A 1 212 ? -9.792 4.612 -14.925 1.00 89.31 212 VAL A N 1
ATOM 1600 C CA . VAL A 1 212 ? -9.905 4.461 -16.385 1.00 89.31 212 VAL A CA 1
ATOM 1601 C C . VAL A 1 212 ? -8.528 4.504 -17.046 1.00 89.31 212 VAL A C 1
ATOM 1603 O O . VAL A 1 212 ? -8.225 3.629 -17.852 1.00 89.31 212 VAL A O 1
ATOM 1606 N N . LEU A 1 213 ? -7.674 5.467 -16.686 1.00 90.75 213 LEU A N 1
ATOM 1607 C CA . LEU A 1 213 ? -6.318 5.577 -17.235 1.00 90.75 213 LEU A CA 1
ATOM 1608 C C . LEU A 1 213 ? -5.476 4.336 -16.930 1.00 90.75 213 LEU A C 1
ATOM 1610 O O . LEU A 1 213 ? -4.800 3.826 -17.821 1.00 90.75 213 LEU A O 1
ATOM 1614 N N . ALA A 1 214 ? -5.549 3.821 -15.703 1.00 89.62 214 ALA A N 1
ATOM 1615 C CA . ALA A 1 214 ? -4.816 2.628 -15.309 1.00 89.62 214 ALA A CA 1
ATOM 1616 C C . ALA A 1 214 ? -5.286 1.381 -16.075 1.00 89.62 214 ALA A C 1
ATOM 1618 O O . ALA A 1 214 ? -4.458 0.613 -16.561 1.00 89.62 214 ALA A O 1
ATOM 1619 N N . VAL A 1 215 ? -6.602 1.200 -16.241 1.00 90.06 215 VAL A N 1
ATOM 1620 C CA . VAL A 1 215 ? -7.165 0.088 -17.024 1.00 90.06 215 VAL A CA 1
ATOM 1621 C C . VAL A 1 215 ? -6.783 0.205 -18.498 1.00 90.06 215 VAL A C 1
ATOM 1623 O O . VAL A 1 215 ? -6.363 -0.782 -19.097 1.00 90.06 215 VAL A O 1
ATOM 1626 N N . VAL A 1 216 ? -6.880 1.402 -19.083 1.00 94.69 216 VAL A N 1
ATOM 1627 C CA . VAL A 1 216 ? -6.474 1.645 -20.475 1.00 94.69 216 VAL A CA 1
ATOM 1628 C C . VAL A 1 216 ? -4.995 1.330 -20.668 1.00 94.69 216 VAL A C 1
ATOM 1630 O O . VAL A 1 216 ? -4.648 0.646 -21.628 1.00 94.69 216 VAL A O 1
ATOM 1633 N N . LEU A 1 217 ? -4.131 1.767 -19.749 1.00 92.69 217 LEU A N 1
ATOM 1634 C CA . LEU A 1 217 ? -2.704 1.467 -19.806 1.00 92.69 217 LEU A CA 1
ATOM 1635 C C . LEU A 1 217 ? -2.435 -0.039 -19.683 1.00 92.69 217 LEU A C 1
ATOM 1637 O O . LEU A 1 217 ? -1.660 -0.580 -20.468 1.00 92.69 217 LEU A O 1
ATOM 1641 N N . ALA A 1 218 ? -3.095 -0.725 -18.747 1.00 91.94 218 ALA A N 1
ATOM 1642 C CA . ALA A 1 218 ? -2.952 -2.168 -18.573 1.00 91.94 218 ALA A CA 1
ATOM 1643 C C . ALA A 1 218 ? -3.380 -2.937 -19.833 1.00 91.94 218 ALA A C 1
ATOM 1645 O O . ALA A 1 218 ? -2.644 -3.804 -20.302 1.00 91.94 218 ALA A O 1
ATOM 1646 N N . ILE A 1 219 ? -4.526 -2.582 -20.426 1.00 95.56 219 ILE A N 1
ATOM 1647 C CA . ILE A 1 219 ? -5.008 -3.180 -21.680 1.00 95.56 219 ILE A CA 1
ATOM 1648 C C . ILE A 1 219 ? -4.042 -2.875 -22.827 1.00 95.56 219 ILE A C 1
ATOM 1650 O O . ILE A 1 219 ? -3.720 -3.770 -23.605 1.00 95.56 219 ILE A O 1
ATOM 1654 N N . PHE A 1 220 ? -3.555 -1.639 -22.928 1.00 96.44 220 PHE A N 1
ATOM 1655 C CA . PHE A 1 220 ? -2.587 -1.252 -23.950 1.00 96.44 220 PHE A CA 1
ATOM 1656 C C . PHE A 1 220 ? -1.314 -2.102 -23.863 1.00 96.44 220 PHE A C 1
ATOM 1658 O O . PHE A 1 220 ? -0.923 -2.708 -24.859 1.00 96.44 220 PHE A O 1
ATOM 1665 N N . VAL A 1 221 ? -0.707 -2.213 -22.677 1.00 94.62 221 VAL A N 1
ATOM 1666 C CA . VAL A 1 221 ? 0.497 -3.035 -22.462 1.00 94.62 221 VAL A CA 1
ATOM 1667 C C . VAL A 1 221 ? 0.213 -4.515 -22.721 1.00 94.62 221 VAL A C 1
ATOM 1669 O O . VAL A 1 221 ? 1.043 -5.196 -23.314 1.00 94.62 221 VAL A O 1
ATOM 1672 N N . PHE A 1 222 ? -0.962 -5.014 -22.337 1.00 94.94 222 PHE A N 1
ATOM 1673 C CA . PHE A 1 222 ? -1.354 -6.404 -22.567 1.00 94.94 222 PHE A CA 1
ATOM 1674 C C . PHE A 1 222 ? -1.515 -6.751 -24.056 1.00 94.94 222 PHE A C 1
ATOM 1676 O O . PHE A 1 222 ? -1.074 -7.817 -24.485 1.00 94.94 222 PHE A O 1
ATOM 1683 N N . VAL A 1 223 ? -2.136 -5.864 -24.843 1.00 96.69 223 VAL A N 1
ATOM 1684 C CA . VAL A 1 223 ? -2.428 -6.089 -26.272 1.00 96.69 223 VAL A CA 1
ATOM 1685 C C . VAL A 1 223 ? -1.220 -5.796 -27.162 1.00 96.69 223 VAL A C 1
ATOM 1687 O O . VAL A 1 223 ? -0.979 -6.527 -28.117 1.00 96.69 223 VAL A O 1
ATOM 1690 N N . VAL A 1 224 ? -0.478 -4.720 -26.883 1.00 97.00 224 VAL A N 1
ATOM 1691 C CA . VAL A 1 224 ? 0.691 -4.315 -27.686 1.00 97.00 224 VAL A CA 1
ATOM 1692 C C . VAL A 1 224 ? 1.953 -5.075 -27.267 1.00 97.00 224 VAL A C 1
ATOM 1694 O O . VAL A 1 224 ? 2.842 -5.297 -28.087 1.00 97.00 224 VAL A O 1
ATOM 1697 N N . GLY A 1 225 ? 2.044 -5.465 -25.995 1.00 93.62 225 GLY A N 1
ATOM 1698 C CA . GLY A 1 225 ? 3.137 -6.270 -25.461 1.00 93.62 225 GLY A CA 1
ATOM 1699 C C . GLY A 1 225 ? 3.011 -7.765 -25.785 1.00 93.62 225 GLY A C 1
ATOM 1700 O O . GLY A 1 225 ? 2.160 -8.181 -26.572 1.00 93.62 225 GLY A O 1
ATOM 1701 N N . PRO A 1 226 ? 3.865 -8.611 -25.181 1.00 94.31 226 PRO A N 1
ATOM 1702 C CA . PRO A 1 226 ? 3.873 -10.046 -25.446 1.00 94.31 226 PRO A CA 1
ATOM 1703 C C . PRO A 1 226 ? 2.703 -10.744 -24.730 1.00 94.31 226 PRO A C 1
ATOM 1705 O O . PRO A 1 226 ? 2.886 -11.361 -23.683 1.00 94.31 226 PRO A O 1
ATOM 1708 N N . THR A 1 227 ? 1.494 -10.661 -25.297 1.00 95.12 227 THR A N 1
ATOM 1709 C CA . THR A 1 227 ? 0.242 -11.152 -24.685 1.00 95.12 227 THR A CA 1
ATOM 1710 C C . THR A 1 227 ? 0.331 -12.601 -24.207 1.00 95.12 227 THR A C 1
ATOM 1712 O O . THR A 1 227 ? -0.077 -12.900 -23.090 1.00 95.12 227 THR A O 1
ATOM 1715 N N . ILE A 1 228 ? 0.891 -13.496 -25.030 1.00 93.50 228 ILE A N 1
ATOM 1716 C CA . ILE A 1 228 ? 1.022 -14.923 -24.692 1.00 93.50 228 ILE A CA 1
ATOM 1717 C C . ILE A 1 228 ? 1.930 -15.100 -23.476 1.00 93.50 228 ILE A C 1
ATOM 1719 O O . ILE A 1 228 ? 1.542 -15.775 -22.534 1.00 93.50 228 ILE A O 1
ATOM 1723 N N . LEU A 1 229 ? 3.078 -14.413 -23.448 1.00 89.81 229 LEU A N 1
ATOM 1724 C CA . LEU A 1 229 ? 3.976 -14.450 -22.296 1.00 89.81 229 LEU A CA 1
ATOM 1725 C C . LEU A 1 229 ? 3.258 -13.960 -21.038 1.00 89.81 229 LEU A C 1
ATOM 1727 O O . LEU A 1 229 ? 3.315 -14.626 -20.017 1.00 89.81 229 LEU A O 1
ATOM 1731 N N . ILE A 1 230 ? 2.542 -12.832 -21.106 1.00 91.19 230 ILE A N 1
ATOM 1732 C CA . ILE A 1 230 ? 1.802 -12.302 -19.950 1.00 91.19 230 ILE A CA 1
ATOM 1733 C C . ILE A 1 230 ? 0.769 -13.319 -19.442 1.00 91.19 230 ILE A C 1
ATOM 1735 O O . ILE A 1 230 ? 0.619 -13.478 -18.234 1.00 91.19 230 ILE A O 1
ATOM 1739 N N . LEU A 1 231 ? 0.075 -14.021 -20.341 1.00 91.62 231 LEU A N 1
ATOM 1740 C CA . LEU A 1 231 ? -0.876 -15.068 -19.964 1.00 91.62 231 LEU A CA 1
ATOM 1741 C C . LEU A 1 231 ? -0.187 -16.295 -19.351 1.00 91.62 231 LEU A C 1
ATOM 1743 O O . LEU A 1 231 ? -0.695 -16.825 -18.365 1.00 91.62 231 LEU A O 1
ATOM 1747 N N . ASP A 1 232 ? 0.966 -16.703 -19.881 1.00 89.25 232 ASP A N 1
ATOM 1748 C CA . ASP A 1 232 ? 1.774 -17.809 -19.348 1.00 89.25 232 ASP A CA 1
ATOM 1749 C C . ASP A 1 232 ? 2.358 -17.488 -17.962 1.00 89.25 232 ASP A C 1
ATOM 1751 O O . ASP A 1 232 ? 2.596 -18.386 -17.147 1.00 89.25 232 ASP A O 1
ATOM 1755 N N . LEU A 1 233 ? 2.546 -16.201 -17.658 1.00 85.50 233 LEU A N 1
ATOM 1756 C CA . LEU A 1 233 ? 2.995 -15.755 -16.344 1.00 85.50 233 LEU A CA 1
ATOM 1757 C C . LEU A 1 233 ? 1.937 -15.963 -15.257 1.00 85.50 233 LEU A C 1
ATOM 1759 O O . LEU A 1 233 ? 2.302 -16.372 -14.166 1.00 85.50 233 LEU A O 1
ATOM 1763 N N . ILE A 1 234 ? 0.644 -15.779 -15.543 1.00 84.88 234 ILE A N 1
ATOM 1764 C CA . ILE A 1 234 ? -0.438 -15.874 -14.540 1.00 84.88 234 ILE A CA 1
ATOM 1765 C C . ILE A 1 234 ? -0.438 -17.195 -13.739 1.00 84.88 234 ILE A C 1
ATOM 1767 O O . ILE A 1 234 ? -0.540 -17.134 -12.516 1.00 84.88 234 ILE A O 1
ATOM 1771 N N . PRO A 1 235 ? -0.369 -18.393 -14.358 1.00 81.06 235 PRO A N 1
ATOM 1772 C CA . PRO A 1 235 ? -0.351 -19.650 -13.608 1.00 81.06 235 PRO A CA 1
ATOM 1773 C C . PRO A 1 235 ? 1.004 -19.969 -12.965 1.00 81.06 235 PRO A C 1
ATOM 1775 O O . PRO A 1 235 ? 1.063 -20.861 -12.120 1.00 81.06 235 PRO A O 1
ATOM 1778 N N . THR A 1 236 ? 2.086 -19.317 -13.399 1.00 73.12 236 THR A N 1
ATOM 1779 C CA . THR A 1 236 ? 3.459 -19.613 -12.949 1.00 73.12 236 THR A CA 1
ATOM 1780 C C . THR A 1 236 ? 3.982 -18.634 -11.900 1.00 73.12 236 THR A C 1
ATOM 1782 O O . THR A 1 236 ? 5.038 -18.883 -11.318 1.00 73.12 236 THR A O 1
ATOM 1785 N N . SER A 1 237 ? 3.247 -17.546 -11.668 1.00 63.53 237 SER A N 1
ATOM 1786 C CA . SER A 1 237 ? 3.537 -16.486 -10.705 1.00 63.53 237 SER A CA 1
ATOM 1787 C C . SER A 1 237 ? 2.847 -16.704 -9.362 1.00 63.53 237 SER A C 1
ATOM 1789 O O . SER A 1 237 ? 1.643 -17.046 -9.382 1.00 63.53 237 SER A O 1
#

Secondary structure (DSSP, 8-state):
-HHHHHHHHHHHHHHHSGGGGS-SSSTTPPPSS-HHHHHHHHHHHH--HHHHHHHHHHHHHHHHSPPTT----SHHHHHHHHHHHHHHHHTHHHHHHHHHHHHHHHIIIIIT---SSHHHHTHHHH-HHHHHSHHHHHHHHHHHHHHHHHHHHHHHHHHHHHHHHHHHTTS-S---HHHHHHHHHHHHHHHHHHHHTTHHHHHHHHHHHHHHHHHHHHHHHHHHS-HHHHHHHHHH-